Protein AF-A0A399YDM5-F1 (afdb_monomer_lite)

Structure (mmCIF, N/CA/C/O backbone):
data_AF-A0A399YDM5-F1
#
_entry.id   AF-A0A399YDM5-F1
#
loop_
_atom_site.group_PDB
_atom_site.id
_atom_site.type_symbol
_atom_site.label_atom_id
_atom_site.label_alt_id
_atom_site.label_comp_id
_atom_site.label_asym_id
_atom_site.label_entity_id
_atom_site.label_seq_id
_atom_site.pdbx_PDB_ins_code
_atom_site.Cartn_x
_atom_site.Cartn_y
_atom_site.Cartn_z
_atom_site.occupancy
_atom_site.B_iso_or_equiv
_atom_site.auth_seq_id
_atom_site.auth_comp_id
_atom_site.auth_asym_id
_atom_site.auth_atom_id
_atom_site.pdbx_PDB_model_num
ATOM 1 N N . TRP A 1 1 ? -7.842 2.340 10.147 1.00 81.19 1 TRP A N 1
ATOM 2 C CA . TRP A 1 1 ? -9.229 2.047 9.746 1.00 81.19 1 TRP A CA 1
ATOM 3 C C . TRP A 1 1 ? -9.241 1.061 8.598 1.00 81.19 1 TRP A C 1
ATOM 5 O O . TRP A 1 1 ? -8.467 1.223 7.662 1.00 81.19 1 TRP A O 1
ATOM 15 N N . LEU A 1 2 ? -10.085 0.036 8.687 1.00 82.62 2 LEU A N 1
ATOM 16 C CA . LEU A 1 2 ? -10.332 -0.941 7.631 1.00 82.62 2 LEU A CA 1
ATOM 17 C C . LEU A 1 2 ? -11.621 -0.583 6.884 1.00 82.62 2 LEU A C 1
ATOM 19 O O . LEU A 1 2 ? -12.588 -0.151 7.505 1.00 82.62 2 LEU A O 1
ATOM 23 N N . PHE A 1 3 ? -11.638 -0.848 5.579 1.00 80.50 3 PHE A N 1
ATOM 24 C CA . PHE A 1 3 ? -12.839 -0.892 4.751 1.00 80.50 3 PHE A CA 1
ATOM 25 C C . PHE A 1 3 ? -12.895 -2.245 4.037 1.00 80.50 3 PHE A C 1
ATOM 27 O O . PHE A 1 3 ? -12.136 -2.474 3.100 1.00 80.50 3 PHE A O 1
ATOM 34 N N . ALA A 1 4 ? -13.752 -3.154 4.497 1.00 74.44 4 ALA A N 1
ATOM 35 C CA . ALA A 1 4 ? -13.980 -4.449 3.860 1.00 74.44 4 ALA A CA 1
ATOM 36 C C . ALA A 1 4 ? -15.390 -4.499 3.267 1.00 74.44 4 ALA A C 1
ATOM 38 O O . ALA A 1 4 ? -16.364 -4.183 3.953 1.00 74.44 4 ALA A O 1
ATOM 39 N N . ASP A 1 5 ? -15.485 -4.898 1.999 1.00 65.50 5 ASP A N 1
ATOM 40 C CA . ASP A 1 5 ? -16.746 -5.020 1.269 1.00 65.50 5 ASP A CA 1
ATOM 41 C C . ASP A 1 5 ? -17.621 -6.149 1.848 1.00 65.50 5 ASP A C 1
ATOM 43 O O . ASP A 1 5 ? -17.125 -7.157 2.358 1.00 65.50 5 ASP A O 1
ATOM 47 N N . ALA A 1 6 ? -18.939 -5.999 1.746 1.00 52.81 6 ALA A N 1
ATOM 48 C CA . ALA A 1 6 ? -19.917 -7.004 2.146 1.00 52.81 6 ALA A CA 1
ATOM 49 C C . ALA A 1 6 ? -19.804 -8.311 1.336 1.00 52.81 6 ALA A C 1
ATOM 51 O O . ALA A 1 6 ? -20.201 -9.362 1.837 1.00 52.81 6 ALA A O 1
ATOM 52 N N . ALA A 1 7 ? -19.237 -8.269 0.123 1.00 53.69 7 ALA A N 1
ATOM 53 C CA . ALA A 1 7 ? -19.003 -9.453 -0.707 1.00 53.69 7 ALA A CA 1
ATOM 54 C C . ALA A 1 7 ? -17.683 -10.196 -0.400 1.00 53.69 7 ALA A C 1
ATOM 56 O O . ALA A 1 7 ? -17.496 -11.327 -0.853 1.00 53.69 7 ALA A O 1
ATOM 57 N N . SER A 1 8 ? -16.769 -9.612 0.386 1.00 54.00 8 SER A N 1
ATOM 58 C CA . SER A 1 8 ? -15.547 -10.297 0.837 1.00 54.00 8 SER A CA 1
ATOM 59 C C . SER A 1 8 ? -15.895 -11.327 1.916 1.00 54.00 8 SER A C 1
ATOM 61 O O . SER A 1 8 ? -16.150 -10.945 3.051 1.00 54.00 8 SER A O 1
ATOM 63 N N . VAL A 1 9 ? -15.935 -12.614 1.537 1.00 51.31 9 VAL A N 1
ATOM 64 C CA . VAL A 1 9 ? -16.120 -13.832 2.365 1.00 51.31 9 VAL A CA 1
ATOM 65 C C . VAL A 1 9 ? -16.910 -13.598 3.664 1.00 51.31 9 VAL A C 1
ATOM 67 O O . VAL A 1 9 ? -16.379 -13.126 4.673 1.00 51.31 9 VAL A O 1
ATOM 70 N N . GLY A 1 10 ? -18.192 -13.973 3.656 1.00 40.53 10 GLY A N 1
ATOM 71 C CA . GLY A 1 10 ? -19.064 -13.856 4.826 1.00 40.53 10 GLY A CA 1
ATOM 72 C C . GLY A 1 10 ? -18.411 -14.434 6.094 1.00 40.53 10 GLY A C 1
ATOM 73 O O . GLY A 1 10 ? -17.807 -15.508 6.026 1.00 40.53 10 GLY A O 1
ATOM 74 N N . PRO A 1 11 ? -18.485 -13.738 7.246 1.00 49.09 11 PRO A N 1
ATOM 75 C CA . PRO A 1 11 ? -19.390 -12.624 7.577 1.00 49.09 11 PRO A CA 1
ATOM 76 C C . PRO A 1 11 ? -18.768 -11.199 7.503 1.00 49.09 11 PRO A C 1
ATOM 78 O O . PRO A 1 11 ? -19.150 -10.334 8.283 1.00 49.09 11 PRO A O 1
ATOM 81 N N . ARG A 1 12 ? -17.766 -10.924 6.650 1.00 56.34 12 ARG A N 1
ATOM 82 C CA . ARG A 1 12 ? -16.718 -9.920 6.969 1.00 56.34 12 ARG A CA 1
ATOM 83 C C . ARG A 1 12 ? -16.762 -8.542 6.289 1.00 56.34 12 ARG A C 1
ATOM 85 O O . ARG A 1 12 ? -15.743 -7.845 6.339 1.00 56.34 12 ARG A O 1
ATOM 92 N N . GLY A 1 13 ? -17.896 -8.089 5.754 1.00 69.75 13 GLY A N 1
ATOM 93 C CA . GLY A 1 13 ? -18.048 -6.666 5.429 1.00 69.75 13 GLY A CA 1
ATOM 94 C C . GLY A 1 13 ? -17.962 -5.839 6.707 1.00 69.75 13 GLY A C 1
ATOM 95 O O . GLY A 1 13 ? -18.852 -5.946 7.550 1.00 69.75 13 GLY A O 1
ATOM 96 N N . ARG A 1 14 ? -16.895 -5.049 6.889 1.00 83.31 14 ARG A N 1
ATOM 97 C CA . ARG A 1 14 ? -16.717 -4.230 8.097 1.00 83.31 14 ARG A CA 1
ATOM 98 C C . ARG A 1 14 ? -15.970 -2.931 7.847 1.00 83.31 14 ARG A C 1
ATOM 100 O O . ARG A 1 14 ? -15.044 -2.886 7.037 1.00 83.31 14 ARG A O 1
ATOM 107 N N . ILE A 1 15 ? -16.331 -1.912 8.612 1.00 88.94 15 ILE A N 1
ATOM 108 C CA . ILE A 1 15 ? -15.563 -0.680 8.773 1.00 88.94 15 ILE A CA 1
ATOM 109 C C . ILE A 1 15 ? -15.191 -0.489 10.235 1.00 88.94 15 ILE A C 1
ATOM 111 O O . ILE A 1 15 ? -15.942 -0.917 11.109 1.00 88.94 15 ILE A O 1
ATOM 115 N N . GLY A 1 16 ? -14.047 0.133 10.503 1.00 90.81 16 GLY A N 1
ATOM 116 C CA . GLY A 1 16 ? -13.630 0.440 11.870 1.00 90.81 16 GLY A CA 1
ATOM 117 C C . GLY A 1 16 ? -12.143 0.267 12.124 1.00 90.81 16 GLY A C 1
ATOM 118 O O . GLY A 1 16 ? -11.339 0.116 11.196 1.00 90.81 16 GLY A O 1
ATOM 119 N N . ASP A 1 17 ? -11.783 0.288 13.397 1.00 89.25 17 ASP A N 1
ATOM 120 C CA . ASP A 1 17 ? -10.452 -0.029 13.895 1.00 89.25 17 ASP A CA 1
ATOM 121 C C . ASP A 1 17 ? -10.538 -0.778 15.231 1.00 89.25 17 ASP A C 1
ATOM 123 O O . ASP A 1 17 ? -11.613 -0.977 15.795 1.00 89.25 17 ASP A O 1
ATOM 127 N N . ASP A 1 18 ? -9.394 -1.229 15.736 1.00 88.19 18 ASP A N 1
ATOM 128 C CA . ASP A 1 18 ? -9.351 -2.013 16.970 1.00 88.19 18 ASP A CA 1
ATOM 129 C C . ASP A 1 18 ? -9.608 -1.152 18.226 1.00 88.19 18 ASP A C 1
ATOM 131 O O . ASP A 1 18 ? -9.911 -1.702 19.282 1.00 88.19 18 ASP A O 1
ATOM 135 N N . ARG A 1 19 ? -9.559 0.188 18.116 1.00 90.12 19 ARG A N 1
ATOM 136 C CA . ARG A 1 19 ? -9.773 1.131 19.229 1.00 90.12 19 ARG A CA 1
ATOM 137 C C . ARG A 1 19 ? -11.254 1.419 19.464 1.00 90.12 19 ARG A C 1
ATOM 139 O O . ARG A 1 19 ? -11.761 1.278 20.574 1.00 90.12 19 ARG A O 1
ATOM 146 N N . LEU A 1 20 ? -11.961 1.841 18.420 1.00 91.25 20 LEU A N 1
ATOM 147 C CA . LEU A 1 20 ? -13.381 2.200 18.464 1.00 91.25 20 LEU A CA 1
ATOM 148 C C . LEU A 1 20 ? -14.287 1.005 18.167 1.00 91.25 20 LEU A C 1
ATOM 150 O O . LEU A 1 20 ? -15.465 1.022 18.521 1.00 91.25 20 LEU A O 1
ATOM 154 N N . GLY A 1 21 ? -13.734 -0.045 17.564 1.00 91.50 21 GLY A N 1
ATOM 155 C CA . GLY A 1 21 ? -14.456 -1.240 17.173 1.00 91.50 21 GLY A CA 1
ATOM 156 C C . GLY A 1 21 ? -14.858 -1.213 15.708 1.00 91.50 21 GLY A C 1
ATOM 157 O O . GLY A 1 21 ? -14.429 -0.368 14.921 1.00 91.50 21 GLY A O 1
ATOM 158 N N . HIS A 1 22 ? -15.697 -2.173 15.344 1.00 91.06 22 HIS A N 1
ATOM 159 C CA . HIS A 1 22 ? -16.095 -2.416 13.967 1.00 91.06 22 HIS A CA 1
ATOM 160 C C . HIS A 1 22 ? -17.616 -2.444 13.826 1.00 91.06 22 HIS A C 1
ATOM 162 O O . HIS A 1 22 ? -18.333 -2.794 14.761 1.00 91.06 22 HIS A O 1
ATOM 168 N N . ALA A 1 23 ? -18.101 -2.112 12.635 1.00 90.06 23 ALA A N 1
ATOM 169 C CA . ALA A 1 23 ? -19.503 -2.216 12.249 1.00 90.06 23 ALA A CA 1
ATOM 170 C C . ALA A 1 23 ? -19.633 -2.677 10.798 1.00 90.06 23 ALA A C 1
ATOM 172 O O . ALA A 1 23 ? -18.657 -2.653 10.046 1.00 90.06 23 ALA A O 1
ATOM 173 N N . ALA A 1 24 ? -20.841 -3.060 10.385 1.00 86.88 24 ALA A N 1
ATOM 174 C CA . ALA A 1 24 ? -21.132 -3.281 8.974 1.00 86.88 24 ALA A CA 1
ATOM 175 C C . ALA A 1 24 ? -20.970 -1.963 8.181 1.00 86.88 24 ALA A C 1
ATOM 177 O O . ALA A 1 24 ? -21.354 -0.903 8.684 1.00 86.88 24 ALA A O 1
ATOM 178 N N . PRO A 1 25 ? -20.426 -1.991 6.950 1.00 84.00 25 PRO A N 1
ATOM 179 C CA . PRO A 1 25 ? -20.340 -0.810 6.108 1.00 84.00 25 PRO A CA 1
ATOM 180 C C . PRO A 1 25 ? -21.745 -0.245 5.848 1.00 84.00 25 PRO A C 1
ATOM 182 O O . PRO A 1 25 ? -22.645 -1.010 5.488 1.00 84.00 25 PRO A O 1
ATOM 185 N N . PRO A 1 26 ? -21.959 1.075 5.993 1.00 82.06 26 PRO A N 1
ATOM 186 C CA . PRO A 1 26 ? -23.212 1.703 5.607 1.00 82.06 26 PRO A CA 1
ATOM 187 C C . PRO A 1 26 ? -23.527 1.426 4.130 1.00 82.06 26 PRO A C 1
ATOM 189 O O . PRO A 1 26 ? -22.613 1.493 3.307 1.00 82.06 26 PRO A O 1
ATOM 192 N N . PRO A 1 27 ? -24.799 1.216 3.743 1.00 81.25 27 PRO A N 1
ATOM 193 C CA . PRO A 1 27 ? -25.167 1.001 2.339 1.00 81.25 27 PRO A CA 1
ATOM 194 C C . PRO A 1 27 ? -24.765 2.149 1.400 1.00 81.25 27 PRO A C 1
ATOM 196 O O . PRO A 1 27 ? -24.623 1.954 0.198 1.00 81.25 27 PRO A O 1
ATOM 199 N N . SER A 1 28 ? -24.606 3.359 1.942 1.00 82.81 28 SER A N 1
ATOM 200 C CA . SER A 1 28 ? -24.173 4.550 1.209 1.00 82.81 28 SER A CA 1
ATOM 201 C C . SER A 1 28 ? -22.660 4.639 1.007 1.00 82.81 28 SER A C 1
ATOM 203 O O . SER A 1 28 ? -22.212 5.495 0.244 1.00 82.81 28 SER A O 1
ATOM 205 N N . LEU A 1 29 ? -21.871 3.799 1.682 1.00 82.19 29 LEU A N 1
ATOM 206 C CA . LEU A 1 29 ? -20.420 3.833 1.592 1.00 82.19 29 LEU A CA 1
ATOM 207 C C . LEU A 1 29 ? -19.956 3.184 0.290 1.00 82.19 29 LEU A C 1
ATOM 209 O O . LEU A 1 29 ? -20.199 2.004 0.042 1.00 82.19 29 LEU A O 1
ATOM 213 N N . ARG A 1 30 ? -19.246 3.947 -0.537 1.00 85.88 30 ARG A N 1
ATOM 214 C CA . ARG A 1 30 ? -18.735 3.473 -1.825 1.00 85.88 30 ARG A CA 1
ATOM 215 C C . ARG A 1 30 ? -17.245 3.183 -1.720 1.00 85.88 30 ARG A C 1
ATOM 217 O O . ARG A 1 30 ? -16.526 3.811 -0.947 1.00 85.88 30 ARG A O 1
ATOM 224 N N . ILE A 1 31 ? -16.741 2.329 -2.610 1.00 85.94 31 ILE A N 1
ATOM 225 C CA . ILE A 1 31 ? -15.294 2.091 -2.755 1.00 85.94 31 ILE A CA 1
ATOM 226 C C . ILE A 1 31 ? -14.541 3.411 -2.990 1.00 85.94 31 ILE A C 1
ATOM 228 O O . ILE A 1 31 ? -13.466 3.612 -2.435 1.00 85.94 31 ILE A O 1
ATOM 232 N N . VAL A 1 32 ? -15.121 4.349 -3.751 1.00 90.44 32 VAL A N 1
ATOM 233 C CA . VAL A 1 32 ? -14.507 5.668 -3.983 1.00 90.44 32 VAL A CA 1
ATOM 234 C C . VAL A 1 32 ? -14.349 6.490 -2.700 1.00 90.44 32 VAL A C 1
ATOM 236 O O . VAL A 1 32 ? -13.402 7.261 -2.603 1.00 90.44 32 VAL A O 1
ATOM 239 N N . ASP A 1 33 ? -15.217 6.303 -1.703 1.00 89.62 33 ASP A N 1
ATOM 240 C CA . ASP A 1 33 ? -15.104 6.995 -0.417 1.00 89.62 33 ASP A CA 1
ATOM 241 C C . ASP A 1 33 ? -13.940 6.409 0.400 1.00 89.62 33 ASP A C 1
ATOM 243 O O . ASP A 1 33 ? -13.137 7.155 0.955 1.00 89.62 33 ASP A O 1
ATOM 247 N N . ALA A 1 34 ? -13.766 5.082 0.379 1.00 89.12 34 ALA A N 1
ATOM 248 C CA . ALA A 1 34 ? -12.600 4.426 0.978 1.00 89.12 34 ALA A CA 1
ATOM 249 C C . ALA A 1 34 ? -11.284 4.840 0.290 1.00 89.12 34 ALA A C 1
ATOM 251 O O . ALA A 1 34 ? -10.288 5.102 0.964 1.00 89.12 34 ALA A O 1
ATOM 252 N N . VAL A 1 35 ? -11.281 4.962 -1.043 1.00 90.50 35 VAL A N 1
ATOM 253 C CA . VAL A 1 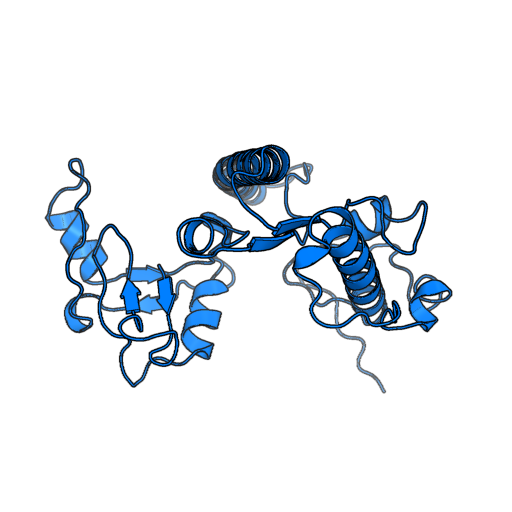35 ? -10.129 5.485 -1.800 1.00 90.50 35 VAL A CA 1
ATOM 254 C C . VAL A 1 35 ? -9.854 6.944 -1.428 1.00 90.50 35 VAL A C 1
ATOM 256 O O . VAL A 1 35 ? -8.706 7.298 -1.180 1.00 90.50 35 VAL A O 1
ATOM 259 N N . ALA A 1 36 ? -10.887 7.786 -1.326 1.00 90.88 36 ALA A N 1
ATOM 260 C CA . ALA A 1 36 ? -10.735 9.183 -0.924 1.00 90.88 36 ALA A CA 1
ATOM 261 C C . ALA A 1 36 ? -10.153 9.316 0.493 1.00 90.88 36 ALA A C 1
ATOM 263 O O . ALA A 1 36 ? -9.229 10.104 0.687 1.00 90.88 36 ALA A O 1
ATOM 264 N N . ALA A 1 37 ? -10.625 8.508 1.451 1.00 91.00 37 ALA A N 1
ATOM 265 C CA . ALA A 1 37 ? -10.038 8.421 2.788 1.00 91.00 37 ALA A CA 1
ATOM 266 C C . ALA A 1 37 ? -8.565 7.991 2.734 1.00 91.00 37 ALA A C 1
ATOM 268 O O . ALA A 1 37 ? -7.714 8.618 3.360 1.00 91.00 37 ALA A O 1
ATOM 269 N N . SER A 1 38 ? -8.250 6.958 1.946 1.00 88.88 38 SER A N 1
ATOM 270 C CA . SER A 1 38 ? -6.887 6.437 1.811 1.00 88.88 38 SER A CA 1
ATOM 271 C C . SER A 1 38 ? -5.919 7.413 1.141 1.00 88.88 38 SER A C 1
ATOM 273 O O . SER A 1 38 ? -4.720 7.233 1.308 1.00 88.88 38 SER A O 1
ATOM 275 N N . CYS A 1 39 ? -6.414 8.408 0.398 1.00 86.44 39 CYS A N 1
ATOM 276 C CA . CYS A 1 39 ? -5.614 9.449 -0.254 1.00 86.44 39 CYS A CA 1
ATOM 277 C C . CYS A 1 39 ? -5.641 10.796 0.493 1.00 86.44 39 CYS A C 1
ATOM 279 O O . CYS A 1 39 ? -5.091 11.783 -0.001 1.00 86.44 39 CYS A O 1
ATOM 281 N N . ALA A 1 40 ? -6.313 10.889 1.645 1.00 88.94 40 ALA A N 1
ATOM 282 C CA . ALA A 1 40 ? -6.465 12.138 2.384 1.00 88.94 40 ALA A CA 1
ATOM 283 C C . ALA A 1 40 ? -5.139 12.550 3.047 1.00 88.94 40 ALA A C 1
ATOM 285 O O . ALA A 1 40 ? -4.848 12.176 4.179 1.00 88.94 40 ALA A O 1
ATOM 286 N N . TYR A 1 41 ? -4.321 13.327 2.338 1.00 81.88 41 TYR A N 1
ATOM 287 C CA . TYR A 1 41 ? -2.979 13.738 2.756 1.00 81.88 41 TYR A CA 1
ATOM 288 C C . TYR A 1 41 ? -2.902 15.250 3.086 1.00 81.88 41 TYR A C 1
ATOM 290 O O . TYR A 1 41 ? -2.617 16.074 2.199 1.00 81.88 41 TYR A O 1
ATOM 298 N N . PRO A 1 42 ? -3.155 15.664 4.348 1.00 74.94 42 PRO A N 1
ATOM 299 C CA . PRO A 1 42 ? -3.048 17.058 4.765 1.00 74.94 42 PRO A CA 1
ATOM 300 C C . PRO A 1 42 ? -1.638 17.624 4.550 1.00 74.94 42 PRO A C 1
ATOM 302 O O . PRO A 1 42 ? -0.653 16.916 4.750 1.00 74.94 42 PRO A O 1
ATOM 305 N N . PRO A 1 43 ? -1.505 18.908 4.165 1.00 71.62 43 PRO A N 1
ATOM 306 C CA . PRO A 1 43 ? -2.545 19.928 4.039 1.00 71.62 43 PRO A CA 1
ATOM 307 C C . PRO A 1 43 ? -3.164 19.986 2.632 1.00 71.62 43 PRO A C 1
ATOM 309 O O . PRO A 1 43 ? -3.937 20.896 2.350 1.00 71.62 43 PRO A O 1
ATOM 312 N N . PHE A 1 44 ? -2.786 19.080 1.727 1.00 78.25 44 PHE A N 1
ATOM 313 C CA . PHE A 1 44 ? -3.190 19.139 0.319 1.00 78.25 44 PHE A CA 1
ATOM 314 C C . PHE A 1 44 ? -4.592 18.579 0.105 1.00 78.25 44 PHE A C 1
ATOM 316 O O . PHE A 1 44 ? -5.370 19.142 -0.662 1.00 78.25 44 PHE A O 1
ATOM 323 N N . LEU A 1 45 ? -4.909 17.490 0.804 1.00 82.25 45 LEU A N 1
ATOM 324 C CA . LEU A 1 45 ? -6.228 16.876 0.825 1.00 82.25 45 LEU A CA 1
ATOM 325 C C . LEU A 1 45 ? -6.688 16.797 2.279 1.00 82.25 45 LEU A C 1
ATOM 327 O O . LEU A 1 45 ? -5.969 16.290 3.140 1.00 82.25 45 LEU A O 1
ATOM 331 N N . ALA A 1 46 ? -7.853 17.381 2.558 1.00 87.31 46 ALA A N 1
ATOM 332 C CA . ALA A 1 46 ? -8.412 17.410 3.903 1.00 87.31 46 ALA A CA 1
ATOM 333 C C . ALA A 1 46 ? -8.734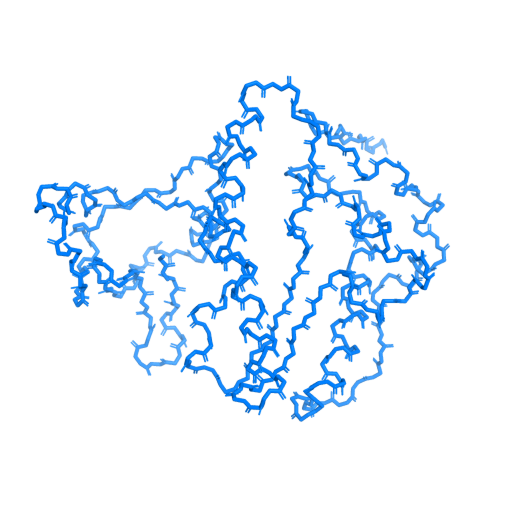 15.984 4.388 1.00 87.31 46 ALA A C 1
ATOM 335 O O . ALA A 1 46 ? -9.067 15.136 3.555 1.00 87.31 46 ALA A O 1
ATOM 336 N N . PRO A 1 47 ? -8.671 15.723 5.708 1.00 91.69 47 PRO A N 1
ATOM 337 C CA . PRO A 1 47 ? -9.133 14.458 6.262 1.00 91.69 47 PRO A CA 1
ATOM 338 C C . PRO A 1 47 ? -10.580 14.172 5.853 1.00 91.69 47 PRO A C 1
ATOM 340 O O . PRO A 1 47 ? -11.408 15.087 5.811 1.00 91.69 47 PRO A O 1
ATOM 343 N N . MET A 1 48 ? -10.894 12.906 5.586 1.00 91.56 48 MET A N 1
ATOM 344 C CA . MET A 1 48 ? -12.284 12.482 5.442 1.00 91.56 48 MET A CA 1
ATOM 345 C C . MET A 1 48 ? -12.889 12.309 6.832 1.00 91.56 48 MET A C 1
ATOM 347 O O . MET A 1 48 ? -12.303 11.650 7.688 1.00 91.56 48 MET A O 1
ATOM 351 N N . GLU A 1 49 ? -14.062 12.892 7.056 1.00 92.50 49 GLU A N 1
ATOM 352 C CA . GLU A 1 49 ? -14.706 12.871 8.367 1.00 92.50 49 GLU A CA 1
ATOM 353 C C . GLU A 1 49 ? -15.917 11.949 8.381 1.00 92.50 49 GLU A C 1
ATOM 355 O O . GLU A 1 49 ? -16.763 12.003 7.487 1.00 92.50 49 GLU A O 1
ATOM 360 N N . LEU A 1 50 ? -15.999 11.122 9.420 1.00 90.00 50 LEU A N 1
ATOM 361 C CA . LEU A 1 50 ? -17.133 10.250 9.704 1.00 90.00 50 LEU A CA 1
ATOM 362 C C . LEU A 1 50 ? -17.661 10.544 11.115 1.00 90.00 50 LEU A C 1
ATOM 364 O O . LEU A 1 50 ? -16.878 10.747 12.045 1.00 90.00 50 LEU A O 1
ATOM 368 N N . ASP A 1 51 ? -18.983 10.536 11.292 1.00 91.56 51 ASP A N 1
ATOM 369 C CA . ASP A 1 51 ? -19.596 10.542 12.628 1.00 91.56 51 ASP A CA 1
ATOM 370 C C . ASP A 1 51 ? -19.733 9.092 13.109 1.00 91.56 51 ASP A C 1
ATOM 372 O O . ASP A 1 51 ? -20.599 8.349 12.651 1.00 91.56 51 ASP A O 1
ATOM 376 N N . GLY A 1 52 ? -18.856 8.664 14.017 1.00 90.00 52 GLY A N 1
ATOM 377 C CA . GLY A 1 52 ? -18.817 7.287 14.513 1.00 90.00 52 GLY A CA 1
ATOM 378 C C . GLY A 1 52 ? -20.045 6.882 15.320 1.00 90.00 52 GLY A C 1
ATOM 379 O O . GLY A 1 52 ? -20.370 5.696 15.385 1.00 90.00 52 GLY A O 1
ATOM 380 N N . ARG A 1 53 ? -20.789 7.852 15.864 1.00 90.44 53 ARG A N 1
ATOM 381 C CA . ARG A 1 53 ? -22.003 7.598 16.656 1.00 90.44 53 ARG A CA 1
ATOM 382 C C . ARG A 1 53 ? -23.129 7.010 15.812 1.00 90.44 53 ARG A C 1
ATOM 384 O O . ARG A 1 53 ? -23.981 6.307 16.344 1.00 90.44 53 ARG A O 1
ATOM 391 N N . VAL A 1 54 ? -23.124 7.274 14.504 1.00 90.12 54 VAL A N 1
ATOM 392 C CA . VAL A 1 54 ? -24.120 6.722 13.573 1.00 90.12 54 VAL A CA 1
ATOM 393 C C . VAL A 1 54 ? -23.689 5.393 12.949 1.00 90.12 54 VAL A C 1
ATOM 395 O O . VAL A 1 54 ? -24.485 4.766 12.258 1.00 90.12 54 VAL A O 1
ATOM 398 N N . LEU A 1 55 ? -22.440 4.962 13.168 1.00 88.56 55 LEU A N 1
ATOM 399 C CA . LEU A 1 55 ? -21.893 3.745 12.561 1.00 88.56 55 LEU A CA 1
ATOM 400 C C . LEU A 1 55 ? -22.192 2.484 13.378 1.00 88.56 55 LEU A C 1
ATOM 402 O O . LEU A 1 55 ? -22.162 1.395 12.820 1.00 88.56 55 LEU A O 1
ATOM 406 N N . GLY A 1 56 ? -22.481 2.612 14.678 1.00 89.50 56 GLY A N 1
ATOM 407 C CA . GLY A 1 56 ? -22.754 1.460 15.544 1.00 89.50 56 GLY A CA 1
ATOM 408 C C . GLY A 1 56 ? -21.529 0.563 15.765 1.00 89.50 56 GLY A C 1
ATOM 409 O O . GLY A 1 56 ? -21.647 -0.658 15.709 1.00 89.50 56 GLY A O 1
ATOM 410 N N . LEU A 1 57 ? -20.352 1.165 15.969 1.00 91.88 57 LEU A N 1
ATOM 411 C CA . LEU A 1 57 ? -19.090 0.449 16.193 1.00 91.88 57 LEU A CA 1
ATOM 412 C C . LEU A 1 57 ? -19.131 -0.350 17.504 1.00 91.88 57 LEU A C 1
ATOM 414 O O . LEU A 1 57 ? -19.517 0.176 18.548 1.00 91.88 57 LEU A O 1
ATOM 418 N N . VAL A 1 58 ? -18.707 -1.614 17.451 1.00 91.12 58 VAL A N 1
ATOM 419 C CA . VAL A 1 58 ? -18.678 -2.523 18.607 1.00 91.12 58 VAL A CA 1
ATOM 420 C C . VAL A 1 58 ? -17.377 -3.323 18.673 1.00 91.12 58 VAL A C 1
ATOM 422 O O . VAL A 1 58 ? -16.701 -3.531 17.665 1.00 91.12 58 VAL A O 1
ATOM 425 N N . GLY A 1 59 ? -17.023 -3.795 19.872 1.00 88.94 59 GLY A N 1
ATOM 426 C CA . GLY A 1 59 ? -15.855 -4.662 20.083 1.00 88.94 59 GLY A CA 1
ATOM 427 C C . GLY A 1 59 ? -14.499 -3.951 20.023 1.00 88.94 59 GLY A C 1
ATOM 428 O O . GLY A 1 59 ? -13.487 -4.612 19.817 1.00 88.94 59 GLY A O 1
ATOM 429 N N . GLY A 1 60 ? -14.475 -2.623 20.169 1.00 88.75 60 GLY A N 1
ATOM 430 C CA . GLY A 1 60 ? -13.237 -1.853 20.300 1.00 88.75 60 GLY A CA 1
ATOM 431 C C . GLY A 1 60 ? -12.603 -2.006 21.681 1.00 88.75 60 GLY A C 1
ATOM 432 O O . GLY A 1 60 ? -13.307 -2.172 22.678 1.00 88.75 60 GLY A O 1
ATOM 433 N N . THR A 1 61 ? -11.277 -1.920 21.732 1.00 89.94 61 THR A N 1
ATOM 434 C CA . THR A 1 61 ? -10.491 -1.883 22.969 1.00 89.94 61 THR A CA 1
ATOM 435 C C . THR A 1 61 ? -10.039 -0.450 23.208 1.00 89.94 61 THR A C 1
ATOM 437 O O . THR A 1 61 ? -9.229 0.080 22.448 1.00 89.94 61 THR A O 1
ATOM 440 N N . ALA A 1 62 ? -10.584 0.191 24.243 1.00 84.69 62 ALA A N 1
ATOM 441 C CA . ALA A 1 62 ? -10.159 1.534 24.619 1.00 84.69 62 ALA A CA 1
ATOM 442 C C . ALA A 1 62 ? -8.686 1.528 25.049 1.00 84.69 62 ALA A C 1
ATOM 444 O O . ALA A 1 62 ? -8.207 0.558 25.642 1.00 84.69 62 ALA A O 1
ATOM 445 N N . ASP A 1 63 ? -7.985 2.617 24.748 1.00 85.81 63 ASP A N 1
ATOM 446 C CA . ASP A 1 63 ? -6.647 2.834 25.280 1.00 85.81 63 ASP A CA 1
ATOM 447 C C . ASP A 1 63 ? -6.773 3.075 26.798 1.00 85.81 63 ASP A C 1
ATOM 449 O O . ASP A 1 63 ? -7.567 3.926 27.202 1.00 85.81 63 ASP A O 1
ATOM 453 N N . PRO A 1 64 ? -6.070 2.310 27.653 1.00 85.50 64 PRO A N 1
ATOM 454 C CA . PRO A 1 64 ? -6.198 2.439 29.103 1.00 85.50 64 PRO A CA 1
ATOM 455 C C . PRO A 1 64 ? -5.784 3.819 29.630 1.00 85.50 64 PRO A C 1
ATOM 457 O O . PRO A 1 64 ? -6.254 4.212 30.697 1.00 85.50 64 PRO A O 1
ATOM 460 N N . ASP A 1 65 ? -4.940 4.549 28.895 1.00 90.69 65 ASP A N 1
ATOM 461 C CA . ASP A 1 65 ? -4.488 5.893 29.259 1.00 90.69 65 ASP A CA 1
ATOM 462 C C . ASP A 1 65 ? -5.346 7.001 28.608 1.00 90.69 65 ASP A C 1
ATOM 464 O O . ASP A 1 65 ? -5.094 8.192 28.812 1.00 90.69 65 ASP A O 1
ATOM 468 N N . GLU A 1 66 ? -6.366 6.639 27.820 1.00 87.25 66 GLU A N 1
ATOM 469 C CA . GLU A 1 66 ? -7.285 7.578 27.177 1.00 87.25 66 GLU A CA 1
ATOM 470 C C . GLU A 1 66 ? -8.464 7.938 28.100 1.00 87.25 66 GLU A C 1
ATOM 472 O O . GLU A 1 66 ? -9.260 7.065 28.446 1.00 87.25 66 GLU A O 1
ATOM 477 N N . PRO A 1 67 ? -8.658 9.228 28.436 1.00 92.75 67 PRO A N 1
ATOM 478 C CA . PRO A 1 67 ? -9.864 9.676 29.125 1.00 92.75 67 PRO A CA 1
ATOM 479 C C . PRO A 1 67 ? -11.125 9.460 28.279 1.00 92.75 67 PRO A C 1
ATOM 481 O O . PRO A 1 67 ? -11.112 9.675 27.061 1.00 92.75 67 PRO A O 1
ATOM 484 N N . ASP A 1 68 ? -12.242 9.136 28.931 1.00 89.88 68 ASP A N 1
ATOM 485 C CA . ASP A 1 68 ? -13.530 8.897 28.267 1.00 89.88 68 ASP A CA 1
ATOM 486 C C . ASP A 1 68 ? -13.971 10.085 27.395 1.00 89.88 68 ASP A C 1
ATOM 488 O O . ASP A 1 68 ? -14.512 9.894 26.305 1.00 89.88 68 ASP A O 1
ATOM 492 N N . GLU A 1 69 ? -13.687 11.324 27.810 1.00 92.19 69 GLU A N 1
ATOM 493 C CA . GLU A 1 69 ? -14.037 12.519 27.036 1.00 92.19 69 GLU A CA 1
ATOM 494 C C . GLU A 1 69 ? -13.270 12.601 25.712 1.00 92.19 69 GLU A C 1
ATOM 496 O O . GLU A 1 69 ? -13.807 13.071 24.705 1.00 92.19 69 GLU A O 1
ATOM 501 N N . VAL A 1 70 ? -12.014 12.144 25.702 1.00 90.75 70 VAL A N 1
ATOM 502 C CA . VAL A 1 70 ? -11.191 12.087 24.488 1.00 90.75 70 VAL A CA 1
ATOM 503 C C . VAL A 1 70 ? -11.745 11.016 23.559 1.00 90.75 70 VAL A C 1
ATOM 505 O O . VAL A 1 70 ? -11.957 11.289 22.375 1.00 90.75 70 VAL A O 1
ATOM 508 N N . ARG A 1 71 ? -12.081 9.844 24.101 1.00 89.56 71 ARG A N 1
ATOM 509 C CA . ARG A 1 71 ? -12.683 8.752 23.335 1.00 89.56 71 ARG A CA 1
ATOM 510 C C . ARG A 1 71 ? -14.003 9.170 22.687 1.00 89.56 71 ARG A C 1
ATOM 512 O O . ARG A 1 71 ? -14.199 8.944 21.493 1.00 89.56 71 ARG A O 1
ATOM 519 N N . GLU A 1 72 ? -14.880 9.835 23.435 1.00 91.25 72 GLU A N 1
ATOM 520 C CA . GLU A 1 72 ? -16.145 10.370 22.917 1.00 91.25 72 GLU A CA 1
ATOM 521 C C . GLU A 1 72 ? -15.932 11.466 21.865 1.00 91.25 72 GLU A C 1
ATOM 523 O O . GLU A 1 72 ? -16.650 11.525 20.861 1.00 91.25 72 GLU A O 1
ATOM 528 N N . ALA A 1 73 ? -14.916 12.318 22.035 1.00 92.50 73 ALA A N 1
ATOM 529 C CA . ALA A 1 73 ? -14.562 13.319 21.032 1.00 92.50 73 ALA A CA 1
ATOM 530 C C . ALA A 1 73 ? -14.108 12.676 19.710 1.00 92.50 73 ALA A C 1
ATOM 532 O O . ALA A 1 73 ? -14.531 13.127 18.641 1.00 92.50 73 ALA A O 1
ATOM 533 N N . ILE A 1 74 ? -13.304 11.609 19.776 1.00 91.75 74 ILE A N 1
ATOM 534 C CA . ILE A 1 74 ? -12.884 10.835 18.600 1.00 91.75 74 ILE A CA 1
ATOM 535 C C . ILE A 1 74 ? -14.091 10.137 17.967 1.00 91.75 74 ILE A C 1
ATOM 537 O O . ILE A 1 74 ? -14.283 10.241 16.756 1.00 91.75 74 ILE A O 1
ATOM 541 N N . LEU A 1 75 ? -14.935 9.472 18.763 1.00 92.31 75 LEU A N 1
ATOM 542 C CA . LEU A 1 75 ? -16.125 8.775 18.270 1.00 92.31 75 LEU A CA 1
ATOM 543 C C . LEU A 1 75 ? -17.089 9.731 17.554 1.00 92.31 75 LEU A C 1
ATOM 545 O O . LEU A 1 75 ? -17.657 9.385 16.520 1.00 92.31 75 LEU A O 1
ATOM 549 N N . ARG A 1 76 ? -17.252 10.955 18.067 1.00 94.38 76 ARG A N 1
ATOM 550 C CA . ARG A 1 76 ? -18.093 11.991 17.454 1.00 94.38 76 ARG A CA 1
ATOM 551 C C . ARG A 1 76 ? -17.557 12.484 16.107 1.00 94.38 76 ARG A C 1
ATOM 553 O O . ARG A 1 76 ? -18.353 12.906 15.268 1.00 94.38 76 ARG A O 1
ATOM 560 N N . ARG A 1 77 ? -16.236 12.498 15.908 1.00 94.06 77 ARG A N 1
ATOM 561 C CA . ARG A 1 77 ? -15.599 13.015 14.690 1.00 94.06 77 ARG A CA 1
ATOM 562 C C . ARG A 1 77 ? -14.336 12.225 14.373 1.00 94.06 77 ARG A C 1
ATOM 564 O O . ARG A 1 77 ? -13.222 12.632 14.702 1.00 94.06 77 ARG A O 1
ATOM 571 N N . ILE A 1 78 ? -14.523 11.120 13.667 1.00 93.19 78 ILE A N 1
ATOM 572 C CA . ILE A 1 78 ? -13.427 10.291 13.182 1.00 93.19 78 ILE A CA 1
ATOM 573 C C . ILE A 1 78 ? -12.804 11.001 11.986 1.00 93.19 78 ILE A C 1
ATOM 575 O O . ILE A 1 78 ? -13.473 11.221 10.977 1.00 93.19 78 ILE A O 1
ATOM 579 N N . GLN A 1 79 ? -11.524 11.350 12.095 1.00 92.62 79 GLN A N 1
ATOM 580 C CA . GLN A 1 79 ? -10.756 11.946 11.006 1.00 92.62 79 GLN A CA 1
ATOM 581 C C . GLN A 1 79 ? -9.855 10.892 10.370 1.00 92.62 79 GLN A C 1
ATOM 583 O O . GLN A 1 79 ? -8.927 10.383 10.998 1.00 92.62 79 GLN A O 1
ATOM 588 N N . LEU A 1 80 ? -10.133 10.573 9.111 1.00 91.81 80 LEU A N 1
ATOM 589 C CA . LEU A 1 80 ? -9.359 9.631 8.320 1.00 91.81 80 LEU A CA 1
ATOM 590 C C . LEU A 1 80 ? -8.348 10.381 7.461 1.00 91.81 80 LEU A C 1
ATOM 592 O O . LEU A 1 80 ? -8.698 11.309 6.728 1.00 91.81 80 LEU A O 1
ATOM 596 N N . VAL A 1 81 ? -7.097 9.948 7.558 1.00 90.00 81 VAL A N 1
ATOM 597 C CA . VAL A 1 81 ? -5.973 10.429 6.755 1.00 90.00 81 VAL A CA 1
ATOM 598 C C . VAL A 1 81 ? -5.351 9.268 5.987 1.00 90.00 81 VAL A C 1
ATOM 600 O O . VAL A 1 81 ? -5.643 8.101 6.254 1.00 90.00 81 VAL A O 1
ATOM 603 N N . ASP A 1 82 ? -4.479 9.613 5.049 1.00 87.62 82 ASP A N 1
ATOM 604 C CA . ASP A 1 82 ? -3.758 8.703 4.175 1.00 87.62 82 ASP A CA 1
ATOM 605 C C . ASP A 1 82 ? -3.082 7.571 4.964 1.00 87.62 82 ASP A C 1
ATOM 607 O O . ASP A 1 82 ? -2.383 7.795 5.962 1.00 87.62 82 ASP A O 1
ATOM 611 N N . GLY A 1 83 ? -3.297 6.338 4.497 1.00 81.88 83 GLY A N 1
ATOM 612 C CA . GLY A 1 83 ? -2.800 5.127 5.150 1.00 81.88 83 GLY A CA 1
ATOM 613 C C . GLY A 1 83 ? -1.273 5.057 5.221 1.00 81.88 83 GLY A C 1
ATOM 614 O O . GLY A 1 83 ? -0.737 4.388 6.106 1.00 81.88 83 GLY A O 1
ATOM 615 N N . GLY A 1 84 ? -0.568 5.802 4.367 1.00 77.62 84 GLY A N 1
ATOM 616 C CA . GLY A 1 84 ? 0.884 5.931 4.356 1.00 77.62 84 GLY A CA 1
ATOM 617 C C . GLY A 1 84 ? 1.477 6.509 5.641 1.00 77.62 84 GLY A C 1
ATOM 618 O O . GLY A 1 84 ? 2.654 6.284 5.919 1.00 77.62 84 GLY A O 1
ATOM 619 N N . VAL A 1 85 ? 0.672 7.192 6.463 1.00 77.56 85 VAL A N 1
ATOM 620 C CA . VAL A 1 85 ? 1.087 7.663 7.796 1.00 77.56 85 VAL A CA 1
ATOM 621 C C . VAL A 1 85 ? 1.287 6.498 8.772 1.00 77.56 85 VAL A C 1
ATOM 623 O O . VAL A 1 85 ? 2.130 6.589 9.664 1.00 77.56 85 VAL A O 1
ATOM 626 N N . TYR A 1 86 ? 0.533 5.408 8.605 1.00 77.94 86 TYR A N 1
ATOM 627 C CA . TYR A 1 86 ? 0.522 4.283 9.538 1.00 77.94 86 TYR A CA 1
ATOM 628 C C . TYR A 1 86 ? 1.101 2.999 8.940 1.00 77.94 86 TYR A C 1
ATOM 630 O O . TYR A 1 86 ? 2.041 2.444 9.506 1.00 77.94 86 TYR A O 1
ATOM 638 N N . ASP A 1 87 ? 0.570 2.531 7.809 1.00 81.12 87 ASP A N 1
ATOM 639 C CA . ASP A 1 87 ? 0.946 1.278 7.145 1.00 81.12 87 ASP A CA 1
ATOM 640 C C . ASP A 1 87 ? 0.916 1.451 5.618 1.00 81.12 87 ASP A C 1
ATOM 642 O O . ASP A 1 87 ? -0.019 1.050 4.928 1.00 81.12 87 ASP A O 1
ATOM 646 N N . ASN A 1 88 ? 1.973 2.061 5.076 1.00 82.75 88 ASN A N 1
ATOM 647 C CA . ASN A 1 88 ? 2.075 2.412 3.656 1.00 82.75 88 ASN A CA 1
ATOM 648 C C . ASN A 1 88 ? 2.100 1.196 2.718 1.00 82.75 88 ASN A C 1
ATOM 650 O O . ASN A 1 88 ? 1.848 1.336 1.525 1.00 82.75 88 ASN A O 1
ATOM 654 N N . LEU A 1 89 ? 2.456 0.014 3.227 1.00 84.12 89 LEU A N 1
ATOM 655 C CA . LEU A 1 89 ? 2.432 -1.222 2.440 1.00 84.12 89 LEU A CA 1
ATOM 656 C C . LEU A 1 89 ? 1.159 -2.049 2.675 1.00 84.12 89 LEU A C 1
ATOM 658 O O . LEU A 1 89 ? 1.007 -3.083 2.031 1.00 84.12 89 LEU A O 1
ATOM 662 N N . GLY A 1 90 ? 0.269 -1.625 3.580 1.00 86.38 90 GLY A N 1
ATOM 663 C CA . GLY A 1 90 ? -0.970 -2.339 3.903 1.00 86.38 90 GLY A CA 1
ATOM 664 C C . GLY A 1 90 ? -0.753 -3.751 4.457 1.00 86.38 90 GLY A C 1
ATOM 665 O O . GLY A 1 90 ? -1.653 -4.587 4.374 1.00 86.38 90 GLY A O 1
ATOM 666 N N . VAL A 1 91 ? 0.444 -4.050 4.974 1.00 86.06 91 VAL A N 1
ATOM 667 C CA . VAL A 1 91 ? 0.837 -5.408 5.376 1.00 86.06 91 VAL A CA 1
ATOM 668 C C . VAL A 1 91 ? 0.103 -5.834 6.637 1.00 86.06 91 VAL A C 1
ATOM 670 O O . VAL A 1 91 ? -0.264 -7.000 6.756 1.00 86.06 91 VAL A O 1
ATOM 673 N N . GLU A 1 92 ? -0.147 -4.904 7.560 1.00 84.06 92 GLU A N 1
ATOM 674 C CA . GLU A 1 92 ? -0.692 -5.179 8.890 1.00 84.06 92 GLU A CA 1
ATOM 675 C C . GLU A 1 92 ? -2.061 -5.862 8.843 1.00 84.06 92 GLU A C 1
ATOM 677 O O . GLU A 1 92 ? -2.396 -6.648 9.728 1.00 84.06 92 GLU A O 1
ATOM 682 N N . ARG A 1 93 ? -2.842 -5.606 7.791 1.00 82.19 93 ARG A N 1
ATOM 683 C CA . ARG A 1 93 ? -4.188 -6.169 7.653 1.00 82.19 93 ARG A CA 1
ATOM 684 C C . ARG A 1 93 ? -4.248 -7.506 6.936 1.00 82.19 93 ARG A C 1
ATOM 686 O O . ARG A 1 93 ? -5.284 -8.144 7.040 1.00 82.19 93 ARG A O 1
ATOM 693 N N . VAL A 1 94 ? -3.198 -7.906 6.221 1.00 84.94 94 VAL A N 1
ATOM 694 C CA . VAL A 1 94 ? -3.234 -9.106 5.365 1.00 84.94 94 VAL A CA 1
ATOM 695 C C . VAL A 1 94 ? -2.326 -10.230 5.855 1.00 84.94 94 VAL A C 1
ATOM 697 O O . VAL A 1 94 ? -2.506 -11.373 5.454 1.00 84.94 94 VAL A O 1
ATOM 700 N N . TRP A 1 95 ? -1.351 -9.946 6.722 1.00 81.88 95 TRP A N 1
ATOM 701 C CA . TRP A 1 95 ? -0.370 -10.955 7.140 1.00 81.88 95 TRP A CA 1
ATOM 702 C C . TRP A 1 95 ? -0.938 -12.064 8.035 1.00 81.88 95 TRP A C 1
ATOM 704 O O . TRP A 1 95 ? -0.370 -13.151 8.069 1.00 81.88 95 TRP A O 1
ATOM 714 N N . SER A 1 96 ? -2.014 -11.797 8.781 1.00 81.69 96 SER A N 1
ATOM 715 C CA . SER A 1 96 ? -2.540 -12.715 9.800 1.00 81.69 96 SER A CA 1
ATOM 716 C C . SER A 1 96 ? -3.667 -13.623 9.304 1.00 81.69 96 SER A C 1
ATOM 718 O O . SER A 1 96 ? -3.954 -14.634 9.941 1.00 81.69 96 SER A O 1
ATOM 720 N N . ASP A 1 97 ? -4.312 -13.285 8.186 1.00 82.75 97 ASP A N 1
ATOM 721 C CA . ASP A 1 97 ? -5.495 -13.986 7.675 1.00 82.75 97 ASP A CA 1
ATOM 722 C C . ASP A 1 97 ? -5.381 -14.438 6.209 1.00 82.75 97 ASP A C 1
ATOM 724 O O . ASP A 1 97 ? -6.318 -15.054 5.694 1.00 82.75 97 ASP A O 1
ATOM 728 N N . HIS A 1 98 ? -4.241 -14.203 5.549 1.00 87.00 98 HIS A N 1
ATOM 729 C CA . HIS A 1 98 ? -3.974 -14.684 4.192 1.00 87.00 98 HIS A CA 1
ATOM 730 C C . HIS A 1 98 ? -2.877 -15.749 4.180 1.00 87.00 98 HIS A C 1
ATOM 732 O O . HIS A 1 98 ? -1.800 -15.571 4.741 1.00 87.00 98 HIS A O 1
ATOM 738 N N . ALA A 1 99 ? -3.129 -16.843 3.456 1.00 87.44 99 ALA A N 1
ATOM 739 C CA . ALA A 1 99 ? -2.148 -17.913 3.270 1.00 87.44 99 ALA A CA 1
ATOM 740 C C . ALA A 1 99 ? -0.920 -17.460 2.463 1.00 87.44 99 ALA A C 1
ATOM 742 O O . ALA A 1 99 ? 0.163 -18.013 2.615 1.00 87.44 99 ALA A O 1
ATOM 743 N N . THR A 1 100 ? -1.085 -16.472 1.581 1.00 91.69 100 THR A N 1
ATOM 744 C CA . THR A 1 100 ? -0.023 -15.943 0.723 1.00 91.69 100 THR A CA 1
ATOM 745 C C . THR A 1 100 ? -0.141 -14.429 0.628 1.00 91.69 100 THR A C 1
ATOM 747 O O . THR A 1 100 ? -1.223 -13.915 0.349 1.00 91.69 100 THR A O 1
ATOM 750 N N . VAL A 1 101 ? 0.977 -13.719 0.799 1.00 92.31 101 VAL A N 1
ATOM 751 C CA . VAL A 1 101 ? 1.027 -12.252 0.758 1.00 92.31 101 VAL A CA 1
ATOM 752 C C . VAL A 1 101 ? 2.044 -11.777 -0.281 1.00 92.31 101 VAL A C 1
ATOM 754 O O . VAL A 1 101 ? 3.241 -12.045 -0.183 1.00 92.31 101 VAL A O 1
ATOM 757 N N . LEU A 1 102 ? 1.567 -11.038 -1.285 1.00 93.31 102 LEU A N 1
ATOM 758 C CA . LEU A 1 102 ? 2.401 -10.420 -2.318 1.00 93.31 102 LEU A CA 1
ATOM 759 C C . LEU A 1 102 ? 2.459 -8.906 -2.095 1.00 93.31 102 LEU A C 1
ATOM 761 O O . LEU A 1 102 ? 1.419 -8.250 -2.075 1.00 93.31 102 LEU A O 1
ATOM 765 N N . VAL A 1 103 ? 3.660 -8.346 -1.930 1.00 91.81 103 VAL A N 1
ATOM 766 C CA . VAL A 1 103 ? 3.841 -6.936 -1.545 1.00 91.81 103 VAL A CA 1
ATOM 767 C C . VAL A 1 103 ? 4.679 -6.183 -2.570 1.00 91.81 103 VAL A C 1
ATOM 769 O O . VAL A 1 103 ? 5.856 -6.485 -2.778 1.00 91.81 103 VAL A O 1
ATOM 772 N N . SER A 1 104 ? 4.078 -5.147 -3.157 1.00 90.56 104 SER A N 1
ATOM 773 C CA . SER A 1 104 ? 4.741 -4.218 -4.073 1.00 90.56 104 SER A CA 1
ATOM 774 C C . SER A 1 104 ? 5.108 -2.919 -3.357 1.00 90.56 104 SER A C 1
ATOM 776 O O . SER A 1 104 ? 4.248 -2.091 -3.069 1.00 90.56 104 SER A O 1
ATOM 778 N N . ASP A 1 105 ? 6.398 -2.708 -3.112 1.00 86.38 105 ASP A N 1
ATOM 779 C CA . ASP A 1 105 ? 6.940 -1.466 -2.559 1.00 86.38 105 ASP A CA 1
ATOM 780 C C . ASP A 1 105 ? 7.327 -0.495 -3.688 1.00 86.38 105 ASP A C 1
ATOM 782 O O . ASP A 1 105 ? 8.373 -0.614 -4.336 1.00 86.38 105 ASP A O 1
ATOM 786 N N . GLY A 1 106 ? 6.475 0.508 -3.905 1.00 76.25 106 GLY A N 1
ATOM 787 C CA . GLY A 1 106 ? 6.690 1.577 -4.885 1.00 76.25 106 GLY A CA 1
ATOM 788 C C . GLY A 1 106 ? 7.871 2.507 -4.577 1.00 76.25 106 GLY A C 1
ATOM 789 O O . GLY A 1 106 ? 8.151 3.403 -5.367 1.00 76.25 106 GLY A O 1
ATOM 790 N N . GLY A 1 107 ? 8.583 2.308 -3.465 1.00 66.94 107 GLY A N 1
ATOM 791 C CA . GLY A 1 107 ? 9.749 3.089 -3.087 1.00 66.94 107 GLY A CA 1
ATOM 792 C C . GLY A 1 107 ? 9.372 4.422 -2.444 1.00 66.94 107 GLY A C 1
ATOM 793 O O . GLY A 1 107 ? 9.103 5.411 -3.119 1.00 66.94 107 GLY A O 1
ATOM 794 N N . ALA A 1 108 ? 9.441 4.474 -1.116 1.00 54.97 108 ALA A N 1
ATOM 795 C CA . ALA A 1 108 ? 9.294 5.715 -0.342 1.00 54.97 108 ALA A CA 1
ATOM 796 C C . ALA A 1 108 ? 10.254 5.808 0.859 1.00 54.97 108 ALA A C 1
ATOM 798 O O . ALA A 1 108 ? 10.262 6.792 1.597 1.00 54.97 108 ALA A O 1
ATOM 799 N N . VAL A 1 109 ? 11.101 4.798 1.056 1.00 43.91 109 VAL A N 1
ATOM 800 C CA . VAL A 1 109 ? 11.891 4.649 2.276 1.00 43.91 109 VAL A CA 1
ATOM 801 C C . VAL A 1 109 ? 13.153 5.518 2.191 1.00 43.91 109 VAL A C 1
ATOM 803 O O . VAL A 1 109 ? 14.116 5.178 1.511 1.00 43.91 109 VAL A O 1
ATOM 806 N N . PHE A 1 110 ? 13.113 6.661 2.882 1.00 41.25 110 PHE A N 1
ATOM 807 C CA . PHE A 1 110 ? 14.220 7.595 3.128 1.00 41.25 110 PHE A CA 1
ATOM 808 C C . PHE A 1 110 ? 14.915 8.169 1.884 1.00 41.25 110 PHE A C 1
ATOM 810 O O . PHE A 1 110 ? 16.008 7.759 1.495 1.00 41.25 110 PHE A O 1
ATOM 817 N N . ARG A 1 111 ? 14.364 9.255 1.333 1.00 48.06 111 ARG A N 1
ATOM 818 C CA . ARG A 1 111 ? 15.177 10.203 0.554 1.00 48.06 111 ARG A CA 1
ATOM 819 C C . ARG A 1 111 ? 15.541 11.385 1.449 1.00 48.06 111 ARG A C 1
ATOM 821 O O . ARG A 1 111 ? 14.747 12.308 1.613 1.00 48.06 111 ARG A O 1
ATOM 828 N N . GLY A 1 112 ? 16.741 11.344 2.036 1.00 37.12 112 GLY A N 1
ATOM 829 C CA . GLY A 1 112 ? 17.328 12.488 2.732 1.00 37.12 112 GLY A CA 1
ATOM 830 C C . GLY A 1 112 ? 17.367 13.691 1.790 1.00 37.12 112 GLY A C 1
ATOM 831 O O . GLY A 1 112 ? 18.012 13.649 0.743 1.00 37.12 112 GLY A O 1
ATOM 832 N N . ARG A 1 113 ? 16.616 14.741 2.117 1.00 46.97 113 ARG A N 1
ATOM 833 C CA . ARG A 1 113 ? 16.598 15.998 1.363 1.00 46.97 113 ARG A CA 1
ATOM 834 C C . ARG A 1 113 ? 17.267 17.078 2.195 1.00 46.97 113 ARG A C 1
ATOM 836 O O . ARG A 1 113 ? 17.050 17.146 3.399 1.00 46.97 113 ARG A O 1
ATOM 843 N N . ALA A 1 114 ? 18.033 17.951 1.543 1.00 38.31 114 ALA A N 1
ATOM 844 C CA . ALA A 1 114 ? 18.472 19.194 2.161 1.00 38.31 114 ALA A CA 1
ATOM 845 C C . ALA A 1 114 ? 17.227 20.024 2.497 1.00 38.31 114 ALA A C 1
ATOM 847 O O . ALA A 1 114 ? 16.452 20.404 1.616 1.00 38.31 114 ALA A O 1
ATOM 848 N N . VAL A 1 115 ? 16.996 20.232 3.788 1.00 44.34 115 VAL A N 1
ATOM 849 C CA . VAL A 1 115 ? 15.756 20.820 4.273 1.00 44.34 115 VAL A CA 1
ATOM 850 C C . VAL A 1 115 ? 15.874 22.343 4.288 1.00 44.34 115 VAL A C 1
ATOM 852 O O . VAL A 1 115 ? 16.495 22.917 5.181 1.00 44.34 115 VAL A O 1
ATOM 855 N N . ALA A 1 116 ? 15.304 23.005 3.280 1.00 50.94 116 ALA A N 1
ATOM 856 C CA . ALA A 1 116 ? 15.505 24.440 3.062 1.00 50.94 116 ALA A CA 1
ATOM 857 C C . ALA A 1 116 ? 14.629 25.342 3.955 1.00 50.94 116 ALA A C 1
ATOM 859 O O . ALA A 1 116 ? 15.033 26.454 4.285 1.00 50.94 116 ALA A O 1
ATOM 860 N N . THR A 1 117 ? 13.445 24.888 4.381 1.00 58.59 117 THR A N 1
ATOM 861 C CA . THR A 1 117 ? 12.467 25.710 5.127 1.00 58.59 117 THR A CA 1
ATOM 862 C C . THR A 1 117 ? 12.003 25.048 6.426 1.00 58.59 117 THR A C 1
ATOM 864 O O . THR A 1 117 ? 12.034 23.824 6.553 1.00 58.59 117 THR A O 1
ATOM 867 N N . VAL A 1 118 ? 11.526 25.843 7.393 1.00 57.28 118 VAL A N 1
ATOM 868 C CA . VAL A 1 118 ? 10.973 25.351 8.677 1.00 57.28 118 VAL A CA 1
ATOM 869 C C . VAL A 1 118 ? 9.807 24.381 8.455 1.00 57.28 118 VAL A C 1
ATOM 871 O O . VAL A 1 118 ? 9.766 23.324 9.075 1.00 57.28 118 VAL A O 1
ATOM 874 N N . VAL A 1 119 ? 8.927 24.679 7.497 1.00 56.34 119 VAL A N 1
ATOM 875 C CA . VAL A 1 119 ? 7.826 23.789 7.098 1.00 56.34 119 VAL A CA 1
ATOM 876 C C . VAL A 1 119 ? 8.376 22.467 6.562 1.00 56.34 119 VAL A C 1
ATOM 878 O O . VAL A 1 119 ? 7.972 21.407 7.021 1.00 56.34 119 VAL A O 1
ATOM 881 N N . SER A 1 120 ? 9.369 22.498 5.665 1.00 53.31 120 SER A N 1
ATOM 882 C CA . SER A 1 120 ? 9.995 21.263 5.175 1.00 53.31 120 SER A CA 1
ATOM 883 C C . SER A 1 120 ? 10.738 20.475 6.264 1.00 53.31 120 SER A C 1
ATOM 885 O O . SER A 1 120 ? 10.831 19.259 6.145 1.00 53.31 120 SER A O 1
ATOM 887 N N . ARG A 1 121 ? 11.216 21.128 7.341 1.00 55.03 121 ARG A N 1
ATOM 888 C CA . ARG A 1 121 ? 11.791 20.462 8.530 1.00 55.03 121 ARG A CA 1
ATOM 889 C C . ARG A 1 121 ? 10.725 19.748 9.333 1.00 55.03 121 ARG A C 1
ATOM 891 O O . ARG A 1 121 ? 10.921 18.583 9.653 1.00 55.03 121 ARG A O 1
ATOM 898 N N . LEU A 1 122 ? 9.588 20.393 9.572 1.00 58.41 122 LEU A N 1
ATOM 899 C CA . LEU A 1 122 ? 8.454 19.759 10.238 1.00 58.41 122 LEU A CA 1
ATOM 900 C C . LEU A 1 122 ? 7.944 18.543 9.443 1.00 58.41 122 LEU A C 1
ATOM 902 O O . LEU A 1 122 ? 7.783 17.468 10.008 1.00 58.41 122 LEU A O 1
ATOM 906 N N . TRP A 1 123 ? 7.805 18.665 8.119 1.00 59.88 123 TRP A N 1
ATOM 907 C CA . TRP A 1 123 ? 7.434 17.541 7.245 1.00 59.88 123 TRP A CA 1
ATOM 908 C C . TRP A 1 123 ? 8.486 16.443 7.191 1.00 59.88 123 TRP A C 1
ATOM 910 O O . TRP A 1 123 ? 8.152 15.261 7.139 1.00 59.88 123 TRP A O 1
ATOM 920 N N . HIS A 1 124 ? 9.766 16.808 7.207 1.00 57.78 124 HIS A N 1
ATOM 921 C CA . HIS A 1 124 ? 10.828 15.821 7.282 1.00 57.78 124 HIS A CA 1
ATOM 922 C C . HIS A 1 124 ? 10.752 15.041 8.598 1.00 57.78 124 HIS A C 1
ATOM 924 O O . HIS A 1 124 ? 10.824 13.822 8.573 1.00 57.78 124 HIS A O 1
ATOM 930 N N . VAL A 1 125 ? 10.504 15.713 9.723 1.00 57.38 125 VAL A N 1
ATOM 931 C CA . VAL A 1 125 ? 10.319 15.053 11.023 1.00 57.38 125 VAL A CA 1
ATOM 932 C C . VAL A 1 125 ? 9.086 14.146 11.016 1.00 57.38 125 VAL A C 1
ATOM 934 O O . VAL A 1 125 ? 9.198 12.994 11.421 1.00 57.38 125 VAL A O 1
ATOM 937 N N . LEU A 1 126 ? 7.945 14.607 10.492 1.00 58.34 126 LEU A N 1
ATOM 938 C CA . LEU A 1 126 ? 6.726 13.792 10.388 1.00 58.34 126 LEU A CA 1
ATOM 939 C C . LEU A 1 126 ? 6.916 12.573 9.469 1.00 58.34 126 LEU A C 1
ATOM 941 O O . LEU A 1 126 ? 6.526 11.465 9.826 1.00 58.34 126 LEU A O 1
ATOM 945 N N . SER A 1 127 ? 7.577 12.746 8.320 1.00 58.06 127 SER A N 1
ATOM 946 C CA . SER A 1 127 ? 7.904 11.622 7.430 1.00 58.06 127 SER A CA 1
ATOM 947 C C . SER A 1 127 ? 8.890 10.647 8.072 1.00 58.06 127 SER A C 1
ATOM 949 O O . SER A 1 127 ? 8.706 9.443 7.935 1.00 58.06 127 SER A O 1
ATOM 951 N N . VAL A 1 128 ? 9.892 11.121 8.819 1.00 57.66 128 VAL A N 1
ATOM 952 C CA . VAL A 1 128 ? 10.824 10.262 9.573 1.00 57.66 128 VAL A CA 1
ATOM 953 C C . VAL A 1 128 ? 10.095 9.493 10.680 1.00 57.66 128 VAL A C 1
ATOM 955 O O . VAL A 1 128 ? 10.330 8.294 10.822 1.00 57.66 128 VAL A O 1
ATOM 958 N N . ALA A 1 129 ? 9.176 10.141 11.404 1.00 54.75 129 ALA A N 1
ATOM 959 C CA . ALA A 1 129 ? 8.367 9.512 12.448 1.00 54.75 129 ALA A CA 1
ATOM 960 C C . ALA A 1 129 ? 7.459 8.395 11.894 1.00 54.75 129 ALA A C 1
ATOM 962 O O . ALA A 1 129 ? 7.411 7.315 12.476 1.00 54.75 129 ALA A O 1
ATOM 963 N N . GLY A 1 130 ? 6.822 8.598 10.732 1.00 53.31 130 GLY A N 1
ATOM 964 C CA . GLY A 1 130 ? 6.039 7.553 10.049 1.00 53.31 130 GLY A CA 1
ATOM 965 C C . GLY A 1 130 ? 6.891 6.461 9.379 1.00 53.31 130 GLY A C 1
ATOM 966 O O . GLY A 1 130 ? 6.500 5.297 9.309 1.00 53.31 130 GLY A O 1
ATOM 967 N N . SER A 1 131 ? 8.108 6.794 8.933 1.00 56.47 131 SER A N 1
ATOM 968 C CA . SER A 1 131 ? 8.985 5.858 8.204 1.00 56.47 131 SER A CA 1
ATOM 969 C C . SER A 1 131 ? 9.597 4.764 9.087 1.00 56.47 131 SER A C 1
ATOM 971 O O . SER A 1 131 ? 9.956 3.698 8.579 1.00 56.47 131 SER A O 1
ATOM 973 N N . GLY A 1 132 ? 9.727 5.002 10.398 1.00 57.69 132 GLY A N 1
ATOM 974 C CA . GLY A 1 132 ? 10.294 4.034 11.343 1.00 57.69 132 GLY A CA 1
ATOM 975 C C . GLY A 1 132 ? 9.511 2.718 11.366 1.00 57.69 132 GLY A C 1
ATOM 976 O O . GLY A 1 132 ? 10.087 1.654 11.125 1.00 57.69 132 GLY A O 1
ATOM 977 N N . GLY A 1 133 ? 8.186 2.797 11.537 1.00 67.62 133 GLY A N 1
ATOM 978 C CA . GLY A 1 133 ? 7.298 1.629 11.529 1.00 67.62 133 GLY A CA 1
ATOM 979 C C . GLY A 1 133 ? 7.350 0.858 10.209 1.00 67.62 133 GLY A C 1
ATOM 980 O O . GLY A 1 133 ? 7.419 -0.371 10.204 1.00 67.62 133 GLY A O 1
ATOM 981 N N . GLN A 1 134 ? 7.430 1.569 9.082 1.00 70.62 134 GLN A N 1
ATOM 982 C CA . GLN A 1 134 ? 7.483 0.950 7.758 1.00 70.62 134 GLN A CA 1
ATOM 983 C C . GLN A 1 134 ? 8.748 0.109 7.539 1.00 70.62 134 GLN A C 1
ATOM 985 O O . GLN A 1 134 ? 8.679 -0.997 6.998 1.00 70.62 134 GLN A O 1
ATOM 990 N N . THR A 1 135 ? 9.913 0.607 7.971 1.00 73.69 135 THR A N 1
ATOM 991 C CA . THR A 1 135 ? 11.175 -0.137 7.823 1.00 73.69 135 THR A CA 1
ATOM 992 C C . THR A 1 135 ? 11.206 -1.411 8.654 1.00 73.69 135 THR A C 1
ATOM 994 O O . THR A 1 135 ? 11.664 -2.444 8.160 1.00 73.69 135 THR A O 1
ATOM 997 N N . THR A 1 136 ? 10.691 -1.363 9.883 1.00 80.12 136 THR A N 1
ATOM 998 C CA . THR A 1 136 ? 10.589 -2.536 10.755 1.00 80.12 136 THR A CA 1
ATOM 999 C C . THR A 1 136 ? 9.621 -3.558 10.173 1.00 80.12 136 THR A C 1
ATOM 1001 O O . THR A 1 136 ? 9.999 -4.720 10.043 1.00 80.12 136 THR A O 1
ATOM 1004 N N . ARG A 1 137 ? 8.431 -3.130 9.720 1.00 84.00 137 ARG A N 1
ATOM 1005 C CA . ARG A 1 137 ? 7.451 -4.017 9.068 1.00 84.00 137 ARG A CA 1
ATOM 1006 C C . ARG A 1 137 ? 8.026 -4.701 7.829 1.00 84.00 137 ARG A C 1
ATOM 1008 O O . ARG A 1 137 ? 7.861 -5.904 7.672 1.00 84.00 137 ARG A O 1
ATOM 1015 N N . LEU A 1 138 ? 8.766 -3.982 6.981 1.00 81.94 138 LEU A N 1
ATOM 1016 C CA . LEU A 1 138 ? 9.389 -4.574 5.791 1.00 81.94 138 LEU A CA 1
ATOM 1017 C C . LEU A 1 138 ? 10.516 -5.562 6.137 1.00 81.94 138 LEU A C 1
ATOM 1019 O O . LEU A 1 138 ? 10.667 -6.581 5.462 1.00 81.94 138 LEU A O 1
ATOM 1023 N N . ARG A 1 139 ? 11.320 -5.281 7.173 1.00 84.56 139 ARG A N 1
ATOM 1024 C CA . ARG A 1 139 ? 12.345 -6.223 7.662 1.00 84.56 139 ARG A CA 1
ATOM 1025 C C . ARG A 1 139 ? 11.708 -7.480 8.240 1.00 84.56 139 ARG A C 1
ATOM 1027 O O . ARG A 1 139 ? 12.144 -8.570 7.892 1.00 84.56 139 ARG A O 1
ATOM 1034 N N . TRP A 1 140 ? 10.680 -7.317 9.069 1.00 88.69 140 TRP A N 1
ATOM 1035 C CA . TRP A 1 140 ? 9.909 -8.423 9.627 1.00 88.69 140 TRP A CA 1
ATOM 1036 C C . TRP A 1 140 ? 9.270 -9.266 8.521 1.00 88.69 140 TRP A C 1
ATOM 1038 O O . TRP A 1 140 ? 9.482 -10.471 8.494 1.00 88.69 140 TRP A O 1
ATOM 1048 N N . LEU A 1 141 ? 8.606 -8.635 7.546 1.00 88.38 141 LEU A N 1
ATOM 1049 C CA . LEU A 1 141 ? 7.997 -9.323 6.407 1.00 88.38 141 LEU A CA 1
ATOM 1050 C C . LEU A 1 141 ? 9.033 -10.161 5.651 1.00 88.38 141 LEU A C 1
ATOM 1052 O O . LEU A 1 141 ? 8.817 -11.337 5.388 1.00 88.38 141 LEU A O 1
ATOM 1056 N N . ARG A 1 142 ? 10.189 -9.574 5.324 1.00 87.06 142 ARG A N 1
ATOM 1057 C CA . ARG A 1 142 ? 11.271 -10.298 4.642 1.00 87.06 142 ARG A CA 1
ATOM 1058 C C . ARG A 1 142 ? 11.827 -11.441 5.485 1.00 87.06 142 ARG A C 1
ATOM 1060 O O . ARG A 1 142 ? 12.165 -12.475 4.915 1.00 87.06 142 ARG A O 1
ATOM 1067 N N . ALA A 1 143 ? 11.929 -11.265 6.801 1.00 88.44 143 ALA A N 1
ATOM 1068 C CA . ALA A 1 143 ? 12.345 -12.327 7.708 1.00 88.44 143 ALA A CA 1
ATOM 1069 C C . ALA A 1 143 ? 11.324 -13.475 7.731 1.00 88.44 143 ALA A C 1
ATOM 1071 O O . ALA A 1 143 ? 11.726 -14.612 7.521 1.00 88.44 143 ALA A O 1
ATOM 1072 N N . ALA A 1 144 ? 10.027 -13.178 7.869 1.00 89.62 144 ALA A N 1
ATOM 1073 C CA . ALA A 1 144 ? 8.948 -14.167 7.852 1.00 89.62 144 ALA A CA 1
ATOM 1074 C C . ALA A 1 144 ? 8.891 -14.943 6.524 1.00 89.62 144 ALA A C 1
ATOM 1076 O O . ALA A 1 144 ? 8.812 -16.168 6.524 1.00 89.62 144 ALA A O 1
ATOM 1077 N N . LEU A 1 145 ? 9.030 -14.246 5.388 1.00 89.56 145 LEU A N 1
ATOM 1078 C CA . LEU A 1 145 ? 9.127 -14.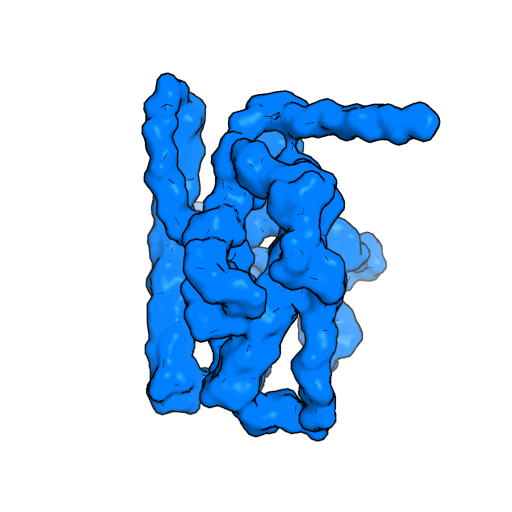879 4.067 1.00 89.56 145 LEU A CA 1
ATOM 1079 C C . LEU A 1 145 ? 10.370 -15.777 3.946 1.00 89.56 145 LEU A C 1
ATOM 1081 O O . LEU A 1 145 ? 10.299 -16.861 3.377 1.00 89.56 145 LEU A O 1
ATOM 1085 N N . SER A 1 146 ? 11.517 -15.338 4.478 1.00 88.12 146 SER A N 1
ATOM 1086 C CA . SER A 1 146 ? 12.774 -16.104 4.410 1.00 88.12 146 SER A CA 1
ATOM 1087 C C . SER A 1 146 ? 12.775 -17.321 5.337 1.00 88.12 146 SER A C 1
ATOM 1089 O O . SER A 1 146 ? 13.404 -18.325 5.017 1.00 88.12 146 SER A O 1
ATOM 1091 N N . ALA A 1 147 ? 12.091 -17.226 6.479 1.00 90.06 147 ALA A N 1
ATOM 1092 C CA . ALA A 1 147 ? 11.910 -18.319 7.429 1.00 90.06 147 ALA A CA 1
ATOM 1093 C C . ALA A 1 147 ? 10.845 -19.332 6.971 1.00 90.06 147 ALA A C 1
ATOM 1095 O O . ALA A 1 147 ? 10.833 -20.461 7.453 1.00 90.06 147 ALA A O 1
ATOM 1096 N N . GLY A 1 148 ? 9.976 -18.948 6.028 1.00 86.81 148 GLY A N 1
ATOM 1097 C CA . GLY A 1 148 ? 8.840 -19.758 5.586 1.00 86.81 148 GLY A CA 1
ATOM 1098 C C . GLY A 1 148 ? 7.610 -19.655 6.494 1.00 86.81 148 GLY A C 1
ATOM 1099 O O . GLY A 1 148 ? 6.639 -20.369 6.260 1.00 86.81 148 GLY A O 1
ATOM 1100 N N . ASP A 1 149 ? 7.625 -18.752 7.481 1.00 87.88 149 ASP A N 1
ATOM 1101 C CA . ASP A 1 149 ? 6.490 -18.473 8.376 1.00 87.88 149 ASP A CA 1
ATOM 1102 C C . ASP A 1 149 ? 5.312 -17.835 7.624 1.00 87.88 149 ASP A C 1
ATOM 1104 O O . ASP A 1 149 ? 4.157 -17.954 8.028 1.00 87.88 149 ASP A O 1
ATOM 1108 N N . LEU A 1 150 ? 5.610 -17.152 6.515 1.00 89.25 150 LEU A N 1
ATOM 1109 C CA . LEU A 1 150 ? 4.637 -16.561 5.606 1.00 89.25 150 LEU A CA 1
ATOM 1110 C C . LEU A 1 150 ? 4.997 -16.943 4.170 1.00 89.25 150 LEU A C 1
ATOM 1112 O O . LEU A 1 150 ? 6.151 -16.816 3.761 1.00 89.25 150 LEU A O 1
ATOM 1116 N N . GLN A 1 151 ? 4.016 -17.377 3.378 1.00 90.56 151 GLN A N 1
ATOM 1117 C CA . GLN A 1 151 ? 4.232 -17.610 1.950 1.00 90.56 151 GLN A CA 1
ATOM 1118 C C . GLN A 1 151 ? 4.054 -16.306 1.173 1.00 90.56 151 GLN A C 1
ATOM 1120 O O . GLN A 1 151 ? 3.152 -15.517 1.460 1.00 90.56 151 GLN A O 1
ATOM 1125 N N . GLY A 1 152 ? 4.877 -16.085 0.151 1.00 92.88 152 GLY A N 1
ATOM 1126 C CA . GLY A 1 152 ? 4.727 -14.934 -0.728 1.00 92.88 152 GLY A CA 1
ATOM 1127 C C . GLY A 1 152 ? 6.039 -14.305 -1.173 1.00 92.88 152 GLY A C 1
ATOM 1128 O O . GLY A 1 152 ? 7.129 -14.868 -1.050 1.00 92.88 152 GLY A O 1
ATOM 1129 N N . ALA A 1 153 ? 5.922 -13.105 -1.726 1.00 92.12 153 ALA A N 1
ATOM 1130 C CA . ALA A 1 153 ? 7.047 -12.361 -2.258 1.00 92.12 153 ALA A CA 1
ATOM 1131 C C . ALA A 1 153 ? 6.857 -10.872 -1.988 1.00 92.12 153 ALA A C 1
ATOM 1133 O O . ALA A 1 153 ? 5.763 -10.329 -2.129 1.00 92.12 153 ALA A O 1
ATOM 1134 N N . ALA A 1 154 ? 7.951 -10.202 -1.644 1.00 90.19 154 ALA A N 1
ATOM 1135 C CA . ALA A 1 154 ? 7.998 -8.756 -1.529 1.00 90.19 154 ALA A CA 1
ATOM 1136 C C . ALA A 1 154 ? 9.050 -8.216 -2.494 1.00 90.19 154 ALA A C 1
ATOM 1138 O O . ALA A 1 154 ? 10.178 -8.714 -2.540 1.00 90.19 154 ALA A O 1
ATOM 1139 N N . TRP A 1 155 ? 8.703 -7.174 -3.238 1.00 89.56 155 TRP A N 1
ATOM 1140 C CA . TRP A 1 155 ? 9.609 -6.538 -4.185 1.00 89.56 155 TRP A CA 1
ATOM 1141 C C . TRP A 1 155 ? 9.517 -5.027 -4.104 1.00 89.56 155 TRP A C 1
ATOM 1143 O O . TRP A 1 155 ? 8.523 -4.482 -3.638 1.00 89.56 155 TRP A O 1
ATOM 1153 N N . SER A 1 156 ? 10.568 -4.342 -4.550 1.00 85.75 156 SER A N 1
ATOM 1154 C CA . SER A 1 156 ? 10.560 -2.889 -4.657 1.00 85.75 156 SER A CA 1
ATOM 1155 C C . SER A 1 156 ? 11.130 -2.427 -5.985 1.00 85.75 156 SER A C 1
ATOM 1157 O O . SER A 1 156 ? 11.783 -3.195 -6.691 1.00 85.75 156 SER A O 1
ATOM 1159 N N . LEU A 1 157 ? 10.968 -1.142 -6.304 1.00 79.12 157 LEU A N 1
ATOM 1160 C CA . LEU A 1 157 ? 11.624 -0.547 -7.473 1.00 79.12 157 LEU A CA 1
ATOM 1161 C C . LEU A 1 157 ? 13.155 -0.767 -7.485 1.00 79.12 157 LEU A C 1
ATOM 1163 O O . LEU A 1 157 ? 13.762 -0.748 -8.552 1.00 79.12 157 LEU A O 1
ATOM 1167 N N . GLY A 1 158 ? 13.791 -1.024 -6.334 1.00 75.75 158 GLY A N 1
ATOM 1168 C CA . GLY A 1 158 ? 15.220 -1.335 -6.239 1.00 75.75 158 GLY A CA 1
ATOM 1169 C C . GLY A 1 158 ? 15.602 -2.801 -6.377 1.00 75.75 158 GLY A C 1
ATOM 1170 O O . GLY A 1 158 ? 16.796 -3.096 -6.361 1.00 75.75 158 GLY A O 1
ATOM 1171 N N . SER A 1 159 ? 14.641 -3.712 -6.515 1.00 75.50 159 SER A N 1
ATOM 1172 C CA . SER A 1 159 ? 14.940 -5.131 -6.668 1.00 75.50 159 SER A CA 1
ATOM 1173 C C . SER A 1 159 ? 15.743 -5.399 -7.954 1.00 75.50 159 SER A C 1
ATOM 1175 O O . SER A 1 159 ? 15.395 -4.891 -9.028 1.00 75.50 159 SER A O 1
ATOM 1177 N N . PRO A 1 160 ? 16.809 -6.218 -7.881 1.00 64.25 160 PRO A N 1
ATOM 1178 C CA . PRO A 1 160 ? 17.668 -6.535 -9.015 1.00 64.25 160 PRO A CA 1
ATOM 1179 C C . PRO A 1 160 ? 16.988 -7.569 -9.923 1.00 64.25 160 PRO A C 1
ATOM 1181 O O . PRO A 1 160 ? 17.308 -8.751 -9.887 1.00 64.25 160 PRO A O 1
ATOM 1184 N N . ALA A 1 161 ? 15.996 -7.133 -10.694 1.00 64.56 161 ALA A N 1
ATOM 1185 C CA . ALA A 1 161 ? 15.356 -7.952 -11.728 1.00 64.56 161 ALA A CA 1
ATOM 1186 C C . ALA A 1 161 ? 14.687 -7.138 -12.854 1.00 64.56 161 ALA A C 1
ATOM 1188 O O . ALA A 1 161 ? 14.136 -7.708 -13.791 1.00 64.56 161 ALA A O 1
ATOM 1189 N N . GLY A 1 162 ? 14.728 -5.803 -12.785 1.00 59.16 162 GLY A N 1
ATOM 1190 C CA . GLY A 1 162 ? 14.126 -4.941 -13.800 1.00 59.16 162 GLY A CA 1
ATOM 1191 C C . GLY A 1 162 ? 14.890 -4.967 -15.123 1.00 59.16 162 GLY A C 1
ATOM 1192 O O . GLY A 1 162 ? 16.120 -4.956 -15.135 1.00 59.16 162 GLY A O 1
ATOM 1193 N N . GLY A 1 163 ? 14.166 -4.940 -16.245 1.00 57.69 163 GLY A N 1
ATOM 1194 C CA . GLY A 1 163 ? 14.701 -5.020 -17.617 1.00 57.69 163 GLY A CA 1
ATOM 1195 C C . GLY A 1 163 ? 15.555 -3.846 -18.090 1.00 57.69 163 GLY A C 1
ATOM 1196 O O . GLY A 1 163 ? 15.768 -3.703 -19.291 1.00 57.69 163 GLY A O 1
ATOM 1197 N N . HIS A 1 164 ? 16.065 -3.027 -17.170 1.00 62.34 164 HIS A N 1
ATOM 1198 C CA . HIS A 1 164 ? 17.013 -1.952 -17.440 1.00 62.34 164 HIS A CA 1
ATOM 1199 C C . HIS A 1 164 ? 18.250 -2.110 -16.539 1.00 62.34 164 HIS A C 1
ATOM 1201 O O . HIS A 1 164 ? 18.423 -1.340 -15.581 1.00 62.34 164 HIS A O 1
ATOM 1207 N N . PRO A 1 165 ? 19.128 -3.096 -16.817 1.00 62.88 165 PRO A N 1
ATOM 1208 C CA . PRO A 1 165 ? 20.394 -3.249 -16.106 1.00 62.88 165 PRO A CA 1
ATOM 1209 C C . PRO A 1 165 ? 21.162 -1.920 -16.077 1.00 62.88 165 PRO A C 1
ATOM 1211 O O . PRO A 1 165 ? 21.296 -1.241 -17.093 1.00 62.88 165 PRO A O 1
ATOM 1214 N N . GLY A 1 166 ? 21.616 -1.508 -14.892 1.00 66.00 166 GLY A N 1
ATOM 1215 C CA . GLY A 1 166 ? 22.350 -0.252 -14.696 1.00 66.00 166 GLY A CA 1
ATOM 1216 C C . GLY A 1 166 ? 21.496 1.014 -14.542 1.00 66.00 166 GLY A C 1
ATOM 1217 O O . GLY A 1 166 ? 22.035 2.033 -14.122 1.00 66.00 166 GLY A O 1
ATOM 1218 N N . ARG A 1 167 ? 20.176 0.972 -14.789 1.00 73.31 167 ARG A N 1
ATOM 1219 C CA . ARG A 1 167 ? 19.286 2.150 -14.640 1.00 73.31 167 ARG A CA 1
ATOM 1220 C C . ARG A 1 167 ? 18.279 2.053 -13.503 1.00 73.31 167 ARG A C 1
ATOM 1222 O O . ARG A 1 167 ? 17.545 3.006 -13.253 1.00 73.31 167 ARG A O 1
ATOM 1229 N N . VAL A 1 168 ? 18.289 0.953 -12.752 1.00 76.62 168 VAL A N 1
ATOM 1230 C CA . VAL A 1 168 ? 17.472 0.767 -11.539 1.00 76.62 168 VAL A CA 1
ATOM 1231 C C . VAL A 1 168 ? 17.617 1.954 -10.579 1.00 76.62 168 VAL A C 1
ATOM 1233 O O . VAL A 1 168 ? 16.631 2.441 -10.036 1.00 76.62 168 VAL A O 1
ATOM 1236 N N . ALA A 1 169 ? 18.833 2.492 -10.426 1.00 74.81 169 ALA A N 1
ATOM 1237 C CA . ALA A 1 169 ? 19.088 3.672 -9.600 1.00 74.81 169 ALA A CA 1
ATOM 1238 C C . ALA A 1 169 ? 18.381 4.943 -10.107 1.00 74.81 169 ALA A C 1
ATOM 1240 O O . ALA A 1 169 ? 18.023 5.802 -9.307 1.00 74.81 169 ALA A O 1
ATOM 1241 N N . GLU A 1 170 ? 18.182 5.084 -11.416 1.00 76.31 170 GLU A N 1
ATOM 1242 C CA . GLU A 1 170 ? 17.509 6.235 -12.019 1.00 76.31 170 GLU A CA 1
ATOM 1243 C C . GLU A 1 170 ? 15.987 6.096 -11.930 1.00 76.31 170 GLU A C 1
ATOM 1245 O O . GLU A 1 170 ? 15.308 7.059 -11.577 1.00 76.31 170 GLU A O 1
ATOM 1250 N N . ILE A 1 171 ? 15.464 4.886 -12.148 1.00 78.31 171 ILE A N 1
ATOM 1251 C CA . ILE A 1 171 ? 14.044 4.552 -11.948 1.00 78.31 171 ILE A CA 1
ATOM 1252 C C . ILE A 1 171 ? 13.660 4.795 -10.483 1.00 78.31 171 ILE A C 1
ATOM 1254 O O . ILE A 1 171 ? 12.703 5.509 -10.196 1.00 78.31 171 ILE A O 1
ATOM 1258 N N . ASN A 1 172 ? 14.501 4.343 -9.550 1.00 76.12 172 ASN A N 1
ATOM 1259 C CA . ASN A 1 172 ? 14.377 4.621 -8.118 1.00 76.12 172 ASN A CA 1
ATOM 1260 C C . ASN A 1 172 ? 14.492 6.095 -7.735 1.00 76.12 172 ASN A C 1
ATOM 1262 O O . ASN A 1 172 ? 14.281 6.420 -6.570 1.00 76.12 172 AS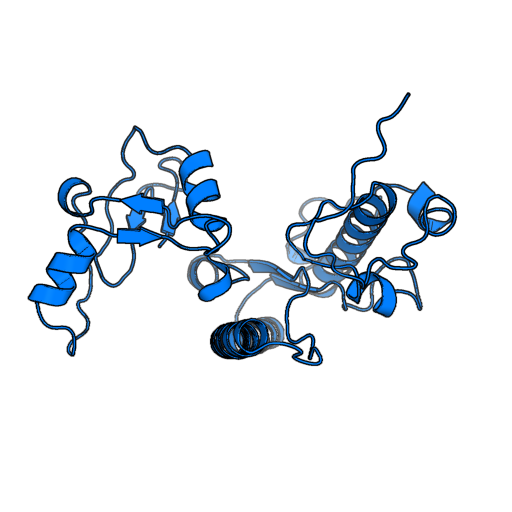N A O 1
ATOM 1266 N N . ARG A 1 173 ? 14.887 6.987 -8.646 1.00 75.62 173 ARG A N 1
ATOM 1267 C CA . ARG A 1 173 ? 14.931 8.436 -8.408 1.00 75.62 173 ARG A CA 1
ATOM 1268 C C . ARG A 1 173 ? 13.738 9.160 -9.005 1.00 75.62 173 ARG A C 1
ATOM 1270 O O . ARG A 1 173 ? 13.594 10.350 -8.718 1.00 75.62 173 ARG A O 1
ATOM 1277 N N . ILE A 1 174 ? 12.886 8.483 -9.778 1.00 74.88 174 ILE A N 1
ATOM 1278 C CA . ILE A 1 174 ? 11.635 9.068 -10.253 1.00 74.88 174 ILE A CA 1
ATOM 1279 C C . ILE A 1 174 ? 10.856 9.575 -9.030 1.00 74.88 174 ILE A C 1
ATOM 1281 O O . ILE A 1 174 ? 10.853 8.965 -7.950 1.00 74.88 174 ILE A O 1
ATOM 1285 N N . ARG A 1 175 ? 10.346 10.800 -9.157 1.00 71.81 175 ARG A N 1
ATOM 1286 C CA . ARG A 1 175 ? 9.598 11.502 -8.118 1.00 71.81 175 ARG A CA 1
ATOM 1287 C C . ARG A 1 175 ? 8.356 10.710 -7.701 1.00 71.81 175 ARG A C 1
ATOM 1289 O O . ARG A 1 175 ? 7.801 9.963 -8.487 1.00 71.81 175 ARG A O 1
ATOM 1296 N N . THR A 1 176 ? 7.922 10.915 -6.473 1.00 67.38 176 THR A N 1
ATOM 1297 C CA . THR A 1 176 ? 6.617 10.470 -5.966 1.00 67.38 176 THR A CA 1
ATOM 1298 C C . THR A 1 176 ? 5.916 11.649 -5.289 1.00 67.38 176 THR A C 1
ATOM 1300 O O . THR A 1 176 ? 5.210 11.497 -4.299 1.00 67.38 176 THR A O 1
ATOM 1303 N N . ASP A 1 177 ? 6.177 12.867 -5.780 1.00 64.31 177 ASP A N 1
ATOM 1304 C CA . ASP A 1 177 ? 5.368 14.025 -5.421 1.00 64.31 177 ASP A CA 1
ATOM 1305 C C . ASP A 1 177 ? 4.001 13.891 -6.105 1.00 64.31 177 ASP A C 1
ATOM 1307 O O . ASP A 1 177 ? 3.881 13.227 -7.129 1.00 64.31 177 ASP A O 1
ATOM 1311 N N . LEU A 1 178 ? 2.964 14.520 -5.550 1.00 67.38 178 LEU A N 1
ATOM 1312 C CA . LEU A 1 178 ? 1.599 14.545 -6.105 1.00 67.38 178 LEU A CA 1
ATOM 1313 C C . LEU A 1 178 ? 1.508 15.267 -7.482 1.00 67.38 178 LEU A C 1
ATOM 1315 O O . LEU A 1 178 ? 0.454 15.773 -7.862 1.00 67.38 178 LEU A O 1
ATOM 1319 N N . ASP A 1 179 ? 2.623 15.374 -8.210 1.00 71.75 179 ASP A N 1
ATOM 1320 C CA . ASP A 1 179 ? 2.737 15.876 -9.573 1.00 71.75 179 ASP A CA 1
ATOM 1321 C C . ASP A 1 179 ? 2.433 14.761 -10.583 1.00 71.75 179 ASP A C 1
ATOM 1323 O O . ASP A 1 179 ? 2.631 13.572 -10.338 1.00 71.75 179 ASP A O 1
ATOM 1327 N N . ALA A 1 180 ? 1.975 15.151 -11.769 1.00 78.38 180 ALA A N 1
ATOM 1328 C CA . ALA A 1 180 ? 1.676 14.192 -12.818 1.00 78.38 180 ALA A CA 1
ATOM 1329 C C . ALA A 1 180 ? 2.961 13.598 -13.416 1.00 78.38 180 ALA A C 1
ATOM 1331 O O . ALA A 1 180 ? 3.871 14.325 -13.833 1.00 78.38 180 ALA A O 1
ATOM 1332 N N . PHE A 1 181 ? 2.982 12.274 -13.566 1.00 81.62 181 PHE A N 1
ATOM 1333 C CA . PHE A 1 181 ? 3.992 11.586 -14.364 1.00 81.62 181 PHE A CA 1
ATOM 1334 C C . PHE A 1 181 ? 3.838 11.896 -15.856 1.00 81.62 181 PHE A C 1
ATOM 1336 O O . PHE A 1 181 ? 2.722 11.976 -16.379 1.00 81.62 181 PHE A O 1
ATOM 1343 N N . THR A 1 182 ? 4.955 12.027 -16.571 1.00 82.81 182 THR A N 1
ATOM 1344 C CA . THR A 1 182 ? 4.956 12.026 -18.042 1.00 82.81 182 THR A CA 1
ATOM 1345 C C . THR A 1 182 ? 4.609 10.639 -18.570 1.00 82.81 182 THR A C 1
ATOM 1347 O O . THR A 1 182 ? 4.765 9.644 -17.868 1.00 82.81 182 THR A O 1
ATOM 1350 N N . ALA A 1 183 ? 4.195 10.557 -19.837 1.00 84.38 183 ALA A N 1
ATOM 1351 C CA . ALA A 1 183 ? 3.975 9.267 -20.490 1.00 84.38 183 ALA A CA 1
ATOM 1352 C C . ALA A 1 183 ? 5.231 8.379 -20.415 1.00 84.38 183 ALA A C 1
ATOM 1354 O O . ALA A 1 183 ? 5.136 7.223 -20.032 1.00 84.38 183 ALA A O 1
ATOM 1355 N N . GLY A 1 184 ? 6.420 8.941 -20.664 1.00 82.94 184 GLY A N 1
ATOM 1356 C CA . GLY A 1 184 ? 7.679 8.200 -20.538 1.00 82.94 184 GLY A CA 1
ATOM 1357 C C . GLY A 1 184 ? 7.950 7.683 -19.120 1.00 82.94 184 GLY A C 1
ATOM 1358 O O . GLY A 1 184 ? 8.373 6.542 -18.968 1.00 82.94 184 GLY A O 1
ATOM 1359 N N . GLU A 1 185 ? 7.671 8.481 -18.081 1.00 81.69 185 GLU A N 1
ATOM 1360 C CA . GLU A 1 185 ? 7.800 8.049 -16.679 1.00 81.69 185 GLU A CA 1
ATOM 1361 C C . GLU A 1 185 ? 6.839 6.891 -16.362 1.00 81.69 185 GLU A C 1
ATOM 1363 O O . GLU A 1 185 ? 7.278 5.888 -15.804 1.00 81.69 185 GLU A O 1
ATOM 1368 N N . GLN A 1 186 ? 5.567 6.995 -16.770 1.00 86.75 186 GLN A N 1
ATOM 1369 C CA . GLN A 1 186 ? 4.558 5.941 -16.576 1.00 86.75 186 GLN A CA 1
ATOM 1370 C C . GLN A 1 186 ? 4.988 4.639 -17.256 1.00 86.75 186 GLN A C 1
ATOM 1372 O O . GLN A 1 186 ? 5.071 3.599 -16.610 1.00 86.75 186 GLN A O 1
ATOM 1377 N N . MET A 1 187 ? 5.380 4.716 -18.530 1.00 87.50 187 MET A N 1
ATOM 1378 C CA . MET A 1 187 ? 5.781 3.547 -19.313 1.00 87.50 187 MET A CA 1
ATOM 1379 C C . MET A 1 187 ? 6.996 2.830 -18.714 1.00 87.50 187 MET A C 1
ATOM 1381 O O . MET A 1 187 ? 7.033 1.601 -18.669 1.00 87.50 187 MET A O 1
ATOM 1385 N N . VAL A 1 188 ? 7.991 3.587 -18.232 1.00 85.44 188 VAL A N 1
ATOM 1386 C CA . VAL A 1 188 ? 9.173 3.021 -17.561 1.00 85.44 188 VAL A CA 1
ATOM 1387 C C . VAL A 1 188 ? 8.796 2.361 -16.242 1.00 85.44 188 VAL A C 1
ATOM 1389 O O . VAL A 1 188 ? 9.247 1.247 -15.983 1.00 85.44 188 VAL A O 1
ATOM 1392 N N . LEU A 1 189 ? 7.985 3.028 -15.416 1.00 85.69 189 LEU A N 1
ATOM 1393 C CA . LEU A 1 189 ? 7.575 2.512 -14.111 1.00 85.69 189 LEU A CA 1
ATOM 1394 C C . LEU A 1 189 ? 6.730 1.243 -14.242 1.00 85.69 189 LEU A C 1
ATOM 1396 O O . LEU A 1 189 ? 7.018 0.259 -13.568 1.00 85.69 189 LEU A O 1
ATOM 1400 N N . GLU A 1 190 ? 5.744 1.236 -15.138 1.00 89.56 190 GLU A N 1
ATOM 1401 C CA . GLU A 1 190 ? 4.880 0.078 -15.391 1.00 89.56 190 GLU A CA 1
ATOM 1402 C C . GLU A 1 190 ? 5.687 -1.112 -15.919 1.00 89.56 190 GLU A C 1
ATOM 1404 O O . GLU A 1 190 ? 5.574 -2.226 -15.403 1.00 89.56 190 GLU A O 1
ATOM 1409 N N . ARG A 1 191 ? 6.571 -0.873 -16.898 1.00 90.38 191 ARG A N 1
ATOM 1410 C CA . ARG A 1 191 ? 7.456 -1.907 -17.448 1.00 90.38 191 ARG A CA 1
ATOM 1411 C C . ARG A 1 191 ? 8.395 -2.484 -16.389 1.00 90.38 191 ARG A C 1
ATOM 1413 O O . ARG A 1 191 ? 8.565 -3.699 -16.309 1.00 90.38 191 ARG A O 1
ATOM 1420 N N . HIS A 1 192 ? 9.034 -1.622 -15.602 1.00 88.12 192 HIS A N 1
ATOM 1421 C CA . HIS A 1 192 ? 9.972 -2.037 -14.559 1.00 88.12 192 HIS A CA 1
ATOM 1422 C C . HIS A 1 192 ? 9.265 -2.787 -13.430 1.00 88.12 192 HIS A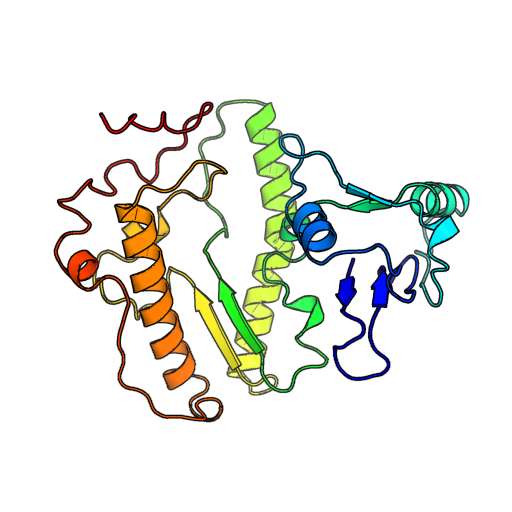 C 1
ATOM 1424 O O . HIS A 1 192 ? 9.730 -3.851 -13.026 1.00 88.12 192 HIS A O 1
ATOM 1430 N N . GLY A 1 193 ? 8.122 -2.270 -12.974 1.00 89.12 193 GLY A N 1
ATOM 1431 C CA . GLY A 1 193 ? 7.282 -2.900 -11.959 1.00 89.12 193 GLY A CA 1
ATOM 1432 C C . GLY A 1 193 ? 6.829 -4.296 -12.377 1.00 89.12 193 GLY A C 1
ATOM 1433 O O . GLY A 1 193 ? 6.967 -5.228 -11.590 1.00 89.12 193 GLY A O 1
ATOM 1434 N N . TYR A 1 194 ? 6.399 -4.463 -13.633 1.00 91.94 194 TYR A N 1
ATOM 1435 C CA . TYR A 1 194 ? 6.057 -5.771 -14.196 1.00 91.94 194 TYR A CA 1
ATOM 1436 C C . TYR A 1 194 ? 7.223 -6.762 -14.087 1.00 91.94 194 TYR A C 1
ATOM 1438 O O . TYR A 1 194 ? 7.064 -7.852 -13.547 1.00 91.94 194 TYR A O 1
ATOM 1446 N N . LEU A 1 195 ? 8.409 -6.380 -14.570 1.00 91.12 195 LEU A N 1
ATOM 1447 C CA . LEU A 1 195 ? 9.569 -7.278 -14.634 1.00 91.12 195 LEU A CA 1
ATOM 1448 C C . LEU A 1 195 ? 10.078 -7.671 -13.248 1.00 91.12 195 LEU A C 1
ATOM 1450 O O . LEU A 1 195 ? 10.429 -8.825 -13.008 1.00 91.12 195 LEU A O 1
ATOM 1454 N N . VAL A 1 196 ? 10.092 -6.713 -12.325 1.00 90.62 196 VAL A N 1
ATOM 1455 C CA . VAL A 1 196 ? 10.481 -6.962 -10.941 1.00 90.62 196 VAL A CA 1
ATOM 1456 C C . VAL A 1 196 ? 9.468 -7.858 -10.229 1.00 90.62 196 VAL A C 1
ATOM 1458 O O . VAL A 1 196 ? 9.890 -8.750 -9.491 1.00 90.62 196 VAL A O 1
ATOM 1461 N N . ALA A 1 197 ? 8.168 -7.645 -10.442 1.00 92.31 197 ALA A N 1
ATOM 1462 C CA . ALA A 1 197 ? 7.120 -8.472 -9.855 1.00 92.31 197 ALA A CA 1
ATOM 1463 C C . ALA A 1 197 ? 7.199 -9.911 -10.384 1.00 92.31 197 ALA A C 1
ATOM 1465 O O . ALA A 1 197 ? 7.296 -10.838 -9.582 1.00 92.31 197 ALA A O 1
ATOM 1466 N N . ASP A 1 198 ? 7.259 -10.088 -11.708 1.00 92.75 198 ASP A N 1
ATOM 1467 C CA . ASP A 1 198 ? 7.353 -11.397 -12.371 1.00 92.75 198 ASP A CA 1
ATOM 1468 C C . ASP A 1 198 ? 8.554 -12.199 -11.850 1.00 92.75 198 ASP A C 1
ATOM 1470 O O . ASP A 1 198 ? 8.404 -13.299 -11.315 1.00 92.75 198 ASP A O 1
ATOM 1474 N N . ALA A 1 199 ? 9.749 -11.606 -11.880 1.00 91.56 199 ALA A N 1
ATOM 1475 C CA . ALA A 1 199 ? 10.954 -12.262 -11.389 1.00 91.56 199 ALA A CA 1
ATOM 1476 C C . ALA A 1 199 ? 10.905 -12.560 -9.880 1.00 91.56 199 ALA A C 1
ATOM 1478 O O . ALA A 1 199 ? 11.385 -13.605 -9.437 1.00 91.56 199 ALA A O 1
ATOM 1479 N N . SER A 1 200 ? 10.332 -11.658 -9.076 1.00 91.19 200 SER A N 1
ATOM 1480 C CA . SER A 1 200 ? 10.229 -11.840 -7.623 1.00 91.19 200 SER A CA 1
ATOM 1481 C C . SER A 1 200 ? 9.271 -12.962 -7.250 1.00 91.19 200 SER A C 1
ATOM 1483 O O . SER A 1 200 ? 9.623 -13.777 -6.397 1.00 91.19 200 SER A O 1
ATOM 1485 N N . VAL A 1 201 ? 8.102 -13.026 -7.893 1.00 92.31 201 VAL A N 1
ATOM 1486 C CA . VAL A 1 201 ? 7.112 -14.086 -7.677 1.00 92.31 201 VAL A CA 1
ATOM 1487 C C . VAL A 1 201 ? 7.680 -15.428 -8.122 1.00 92.31 201 VAL A C 1
ATOM 1489 O O . VAL A 1 201 ? 7.694 -16.365 -7.333 1.00 92.31 201 VAL A O 1
ATOM 1492 N N . ARG A 1 202 ? 8.253 -15.517 -9.326 1.00 92.19 202 ARG A N 1
ATOM 1493 C CA . ARG A 1 202 ? 8.835 -16.768 -9.844 1.00 92.19 202 ARG A CA 1
ATOM 1494 C C . ARG A 1 202 ? 9.977 -17.301 -8.989 1.00 92.19 202 ARG A C 1
ATOM 1496 O O . ARG A 1 202 ? 10.127 -18.508 -8.839 1.00 92.19 202 ARG A O 1
ATOM 1503 N N . ARG A 1 203 ? 10.784 -16.406 -8.416 1.00 90.38 203 ARG A N 1
ATOM 1504 C CA . ARG A 1 203 ? 11.924 -16.785 -7.577 1.00 90.38 203 ARG A CA 1
ATOM 1505 C C . ARG A 1 203 ? 11.521 -17.214 -6.169 1.00 90.38 203 ARG A C 1
ATOM 1507 O O . ARG A 1 203 ? 12.096 -18.166 -5.656 1.00 90.38 203 ARG A O 1
ATOM 1514 N N . HIS A 1 204 ? 10.615 -16.481 -5.524 1.00 89.88 204 HIS A N 1
ATOM 1515 C CA . HIS A 1 204 ? 10.339 -16.649 -4.089 1.00 89.88 204 HIS A CA 1
ATOM 1516 C C . HIS A 1 204 ? 8.991 -17.310 -3.800 1.00 89.88 204 HIS A C 1
ATOM 1518 O O . HIS A 1 204 ? 8.739 -17.734 -2.678 1.00 89.88 204 HIS A O 1
ATOM 1524 N N . SER A 1 205 ? 8.100 -17.379 -4.783 1.00 91.00 205 SER A N 1
ATOM 1525 C CA . SER A 1 205 ? 6.785 -18.007 -4.662 1.00 91.00 205 SER A CA 1
ATOM 1526 C C . SER A 1 205 ? 6.337 -18.688 -5.960 1.00 91.00 205 SER A C 1
ATOM 1528 O O . SER A 1 205 ? 5.227 -18.442 -6.425 1.00 91.00 205 SER A O 1
ATOM 1530 N N . PRO A 1 206 ? 7.152 -19.563 -6.578 1.00 92.19 206 PRO A N 1
ATOM 1531 C CA . PRO A 1 206 ? 6.748 -20.253 -7.807 1.00 92.19 206 PRO A CA 1
ATOM 1532 C C . PRO A 1 206 ? 5.435 -21.038 -7.646 1.00 92.19 206 PRO A C 1
ATOM 1534 O O . PRO A 1 206 ? 4.666 -21.149 -8.593 1.00 92.19 206 PRO A O 1
ATOM 1537 N N . GLN A 1 207 ? 5.129 -21.516 -6.437 1.00 90.75 207 GLN A N 1
ATOM 1538 C CA . GLN A 1 207 ? 3.905 -22.253 -6.123 1.00 90.75 207 GLN A CA 1
ATOM 1539 C C . GLN A 1 207 ? 2.611 -21.440 -6.276 1.00 90.75 207 GLN A C 1
ATOM 1541 O O . GLN A 1 207 ? 1.540 -22.033 -6.360 1.00 90.75 207 GLN A O 1
ATOM 1546 N N . VAL A 1 208 ? 2.681 -20.101 -6.296 1.00 90.06 208 VAL A N 1
ATOM 1547 C CA . VAL A 1 208 ? 1.486 -19.247 -6.449 1.00 90.06 208 VAL A CA 1
ATOM 1548 C C . VAL A 1 208 ? 1.152 -18.989 -7.922 1.00 90.06 208 VAL A C 1
ATOM 1550 O O . VAL A 1 208 ? 0.106 -18.423 -8.236 1.00 90.06 208 VAL A O 1
ATOM 1553 N N . VAL A 1 209 ? 2.034 -19.399 -8.840 1.00 91.75 209 VAL A N 1
ATOM 1554 C CA . VAL A 1 209 ? 1.827 -19.282 -10.284 1.00 91.75 209 VAL A CA 1
ATOM 1555 C C . VAL A 1 209 ? 0.887 -20.398 -10.736 1.00 91.75 209 VAL A C 1
ATOM 1557 O O . VAL A 1 209 ? 1.304 -21.520 -11.001 1.00 91.75 209 VAL A O 1
ATOM 1560 N N . ALA A 1 210 ? -0.406 -20.082 -10.821 1.00 90.69 210 ALA A N 1
ATOM 1561 C CA . ALA A 1 210 ? -1.424 -21.034 -11.271 1.00 90.69 210 ALA A CA 1
ATOM 1562 C C . ALA A 1 210 ? -1.353 -21.319 -12.783 1.00 90.69 210 ALA A C 1
ATOM 1564 O O . ALA A 1 210 ? -1.656 -22.426 -13.223 1.00 90.69 210 ALA A O 1
ATOM 1565 N N . LEU A 1 211 ? -0.963 -20.315 -13.576 1.00 92.38 211 LEU A N 1
ATOM 1566 C CA . LEU A 1 211 ? -0.804 -20.416 -15.023 1.00 92.38 211 LEU A CA 1
ATOM 1567 C C . LEU A 1 211 ? 0.554 -19.850 -15.425 1.00 92.38 211 LEU A C 1
ATOM 1569 O O . LEU A 1 211 ? 0.829 -18.665 -15.235 1.00 92.38 211 LEU A O 1
ATOM 1573 N N . GLU A 1 212 ? 1.378 -20.703 -16.019 1.00 92.12 212 GLU A N 1
ATOM 1574 C CA . GLU A 1 212 ? 2.675 -20.311 -16.547 1.00 92.12 212 GLU A CA 1
ATOM 1575 C C . GLU A 1 212 ? 2.481 -19.509 -17.843 1.00 92.12 212 GLU A C 1
ATOM 1577 O O . GLU A 1 212 ? 2.083 -20.050 -18.876 1.00 92.12 212 GLU A O 1
ATOM 1582 N N . ALA A 1 213 ? 2.730 -18.201 -17.774 1.00 89.94 213 ALA A N 1
ATOM 1583 C CA . ALA A 1 213 ? 2.622 -17.283 -18.903 1.00 89.94 213 ALA A CA 1
ATOM 1584 C C . ALA A 1 213 ? 4.004 -16.727 -19.289 1.00 89.94 213 ALA A C 1
ATOM 1586 O O . ALA A 1 213 ? 4.795 -16.408 -18.399 1.00 89.94 213 ALA A O 1
ATOM 1587 N N . PRO A 1 214 ? 4.311 -16.553 -20.587 1.00 92.06 214 PRO A N 1
ATOM 1588 C CA . PRO A 1 214 ? 5.549 -15.905 -21.005 1.00 92.06 214 PRO A CA 1
ATOM 1589 C C . PRO A 1 214 ? 5.663 -14.484 -20.439 1.00 92.06 214 PRO A C 1
ATOM 1591 O O . PRO A 1 214 ? 4.686 -13.734 -20.432 1.00 92.06 214 PRO A O 1
ATOM 1594 N N . THR A 1 215 ? 6.868 -14.088 -20.027 1.00 90.50 215 THR A N 1
ATOM 1595 C CA . THR A 1 215 ? 7.157 -12.719 -19.582 1.00 90.50 215 THR A CA 1
ATOM 1596 C C . THR A 1 215 ? 6.915 -11.734 -20.736 1.00 90.50 215 THR A C 1
ATOM 1598 O O . THR A 1 215 ? 7.675 -11.685 -21.704 1.00 90.50 215 THR A O 1
ATOM 1601 N N . ALA A 1 216 ? 5.857 -10.930 -20.625 1.00 91.62 216 ALA A N 1
ATOM 1602 C CA . ALA A 1 216 ? 5.386 -9.994 -21.645 1.00 91.62 216 ALA A CA 1
ATOM 1603 C C . ALA A 1 216 ? 5.225 -8.581 -21.048 1.00 91.62 216 ALA A C 1
ATOM 1605 O O . ALA A 1 216 ? 4.108 -8.127 -20.789 1.00 91.62 216 ALA A O 1
ATOM 1606 N N . PRO A 1 217 ? 6.338 -7.876 -20.781 1.00 90.31 217 PRO A N 1
ATOM 1607 C CA . PRO A 1 217 ? 6.297 -6.579 -20.122 1.00 90.31 217 PRO A CA 1
ATOM 1608 C C . PRO A 1 217 ? 5.635 -5.511 -21.006 1.00 90.31 217 PRO A C 1
ATOM 1610 O O . PRO A 1 217 ? 5.952 -5.441 -22.202 1.00 90.31 217 PRO A O 1
ATOM 1613 N N . PRO A 1 218 ? 4.798 -4.625 -20.432 1.00 91.88 218 PRO A N 1
ATOM 1614 C CA . PRO A 1 218 ? 4.148 -3.555 -21.181 1.00 91.88 218 PRO A CA 1
ATOM 1615 C C . PRO A 1 218 ? 5.174 -2.559 -21.738 1.00 91.88 218 PRO A C 1
ATOM 1617 O O . PRO A 1 218 ? 6.338 -2.521 -21.314 1.00 91.88 218 PRO A O 1
ATOM 1620 N N . HIS A 1 219 ? 4.733 -1.750 -22.704 1.00 90.00 219 HIS A N 1
ATOM 1621 C CA . HIS A 1 219 ? 5.530 -0.696 -23.344 1.00 90.00 219 HIS A CA 1
ATOM 1622 C C . HIS A 1 219 ? 6.881 -1.212 -23.869 1.00 90.00 219 HIS A C 1
ATOM 1624 O O . HIS A 1 219 ? 7.934 -0.822 -23.349 1.00 90.00 219 HIS A O 1
ATOM 1630 N N . PRO A 1 220 ? 6.909 -2.136 -24.850 1.00 86.31 220 PRO A N 1
ATOM 1631 C CA . PRO A 1 220 ? 8.158 -2.625 -25.448 1.00 86.31 220 PRO A CA 1
ATOM 1632 C C . PRO A 1 220 ? 9.074 -1.492 -25.934 1.00 86.31 220 PRO A C 1
ATOM 1634 O O . PRO A 1 220 ? 10.292 -1.565 -25.783 1.00 86.31 220 PRO A O 1
ATOM 1637 N N . GLU A 1 221 ? 8.501 -0.393 -26.414 1.00 81.19 221 GLU A N 1
ATOM 1638 C CA . GLU A 1 221 ? 9.198 0.830 -26.794 1.00 81.19 221 GLU A CA 1
ATOM 1639 C C . GLU A 1 221 ? 9.956 1.480 -25.626 1.00 81.19 221 GLU A C 1
ATOM 1641 O O . GLU A 1 221 ? 11.002 2.091 -25.835 1.00 81.19 221 GLU A O 1
ATOM 1646 N N . ALA A 1 222 ? 9.519 1.297 -24.376 1.00 77.00 222 ALA A N 1
ATOM 1647 C CA . ALA A 1 222 ? 10.216 1.814 -23.201 1.00 77.00 222 ALA A CA 1
ATOM 1648 C C . ALA A 1 222 ? 11.492 1.026 -22.852 1.00 77.00 222 ALA A C 1
ATOM 1650 O O . ALA A 1 222 ? 12.312 1.504 -22.061 1.00 77.00 222 ALA A O 1
ATOM 1651 N N . ALA A 1 223 ? 11.705 -0.150 -23.456 1.00 70.44 223 ALA A N 1
ATOM 1652 C CA . ALA A 1 223 ? 12.966 -0.885 -23.349 1.00 70.44 223 ALA A CA 1
ATOM 1653 C C . ALA A 1 223 ? 14.127 -0.144 -24.033 1.00 70.44 223 ALA A C 1
ATOM 1655 O O . ALA A 1 223 ? 15.260 -0.210 -23.565 1.00 70.44 223 ALA A O 1
ATOM 1656 N N . VAL A 1 224 ? 13.832 0.577 -25.123 1.00 57.56 224 VAL A N 1
ATOM 1657 C CA . VAL A 1 224 ? 14.834 1.181 -26.019 1.00 57.56 224 VAL A CA 1
ATOM 1658 C C . VAL A 1 224 ? 14.727 2.714 -26.056 1.00 57.56 224 VAL A C 1
ATOM 1660 O O . VAL A 1 224 ? 15.745 3.400 -26.111 1.00 57.56 224 VAL A O 1
ATOM 1663 N N . ALA A 1 225 ? 13.510 3.268 -25.987 1.00 50.75 225 ALA A N 1
ATOM 1664 C CA . ALA A 1 225 ? 13.199 4.650 -26.369 1.00 50.75 225 ALA A CA 1
ATOM 1665 C C . ALA A 1 225 ? 12.650 5.553 -25.246 1.00 50.75 225 ALA A C 1
ATOM 1667 O O . ALA A 1 225 ? 12.496 6.758 -25.448 1.00 50.75 225 ALA A O 1
ATOM 1668 N N . ALA A 1 226 ? 12.396 5.044 -24.035 1.00 50.94 226 ALA A N 1
ATOM 1669 C CA . ALA A 1 226 ? 11.854 5.885 -22.955 1.00 50.94 226 ALA A CA 1
ATOM 1670 C C . ALA A 1 226 ? 12.781 7.046 -22.539 1.00 50.94 226 ALA A C 1
ATOM 1672 O O . ALA A 1 226 ? 12.335 8.047 -21.983 1.00 50.94 226 ALA A O 1
ATOM 1673 N N . TRP A 1 227 ? 14.073 6.939 -22.847 1.00 51.75 227 TRP A N 1
ATOM 1674 C CA . TRP A 1 227 ? 15.061 7.974 -22.546 1.00 51.75 227 TRP A CA 1
ATOM 1675 C C . TRP A 1 227 ? 15.237 8.997 -23.674 1.00 51.75 227 TRP A C 1
ATOM 1677 O O . TRP A 1 227 ? 15.762 10.080 -23.420 1.00 51.75 227 TRP A O 1
ATOM 1687 N N . SER A 1 228 ? 14.768 8.689 -24.888 1.00 48.88 228 SER A N 1
ATOM 1688 C CA . SER A 1 228 ? 14.799 9.576 -26.058 1.00 48.88 228 SER A CA 1
ATOM 1689 C C . SER A 1 228 ? 13.457 10.277 -26.318 1.00 48.88 228 SER A C 1
ATOM 1691 O O . SER A 1 228 ? 13.456 11.392 -26.829 1.00 48.88 228 SER A O 1
ATOM 1693 N N . LEU A 1 229 ? 12.322 9.711 -25.884 1.00 44.53 229 LEU A N 1
ATOM 1694 C CA . LEU A 1 229 ? 10.967 10.272 -26.077 1.00 44.53 229 LEU A CA 1
ATOM 1695 C C . LEU A 1 229 ? 10.537 11.331 -25.036 1.00 44.53 229 LEU A C 1
ATOM 1697 O O . LEU A 1 229 ? 9.367 11.705 -24.956 1.00 44.53 229 LEU A O 1
ATOM 1701 N N . GLY A 1 230 ? 11.478 11.842 -24.244 1.00 49.50 230 GLY A N 1
ATOM 1702 C CA . GLY A 1 230 ? 11.211 12.772 -23.143 1.00 49.50 230 GLY A CA 1
ATOM 1703 C C . GLY A 1 230 ? 11.926 12.333 -21.876 1.00 49.50 230 GLY A C 1
ATOM 1704 O O . GLY A 1 230 ? 11.276 12.049 -20.875 1.00 49.50 230 GLY A O 1
ATOM 1705 N N . SER A 1 231 ? 13.255 12.240 -21.984 1.00 45.44 231 SER A N 1
ATOM 1706 C CA . SER A 1 231 ? 14.190 11.731 -20.980 1.00 45.44 231 SER A CA 1
ATOM 1707 C C . SER A 1 231 ? 13.737 11.945 -19.526 1.00 45.44 231 SER A C 1
ATOM 1709 O O . SER A 1 231 ? 13.406 13.076 -19.160 1.00 45.44 231 SER A O 1
ATOM 1711 N N . PRO A 1 232 ? 13.858 10.927 -18.654 1.00 51.94 232 PRO A N 1
ATOM 1712 C CA . PRO A 1 232 ? 13.789 11.085 -17.202 1.00 51.94 232 PRO A CA 1
ATOM 1713 C C . PRO A 1 232 ? 14.832 12.052 -16.606 1.00 51.94 232 PRO A C 1
ATOM 1715 O O . PRO A 1 232 ? 14.921 12.218 -15.385 1.00 51.94 232 PRO A O 1
ATOM 1718 N N . ALA A 1 233 ? 15.646 12.712 -17.438 1.00 50.12 233 ALA A N 1
ATOM 1719 C CA . ALA A 1 233 ? 16.443 13.866 -17.058 1.00 50.12 233 ALA A CA 1
ATOM 1720 C C . ALA A 1 233 ? 15.561 14.926 -16.367 1.00 50.12 233 ALA A C 1
ATOM 1722 O O . ALA A 1 233 ? 14.798 15.663 -16.987 1.00 50.12 233 ALA A O 1
ATOM 1723 N N . GLY A 1 234 ? 15.674 15.005 -15.038 1.00 54.59 234 GLY A N 1
ATOM 1724 C CA . GLY A 1 234 ? 14.866 15.900 -14.207 1.00 54.59 234 GLY A CA 1
ATOM 1725 C C . GLY A 1 234 ? 13.638 15.257 -13.551 1.00 54.59 234 GLY A C 1
ATOM 1726 O O . GLY A 1 234 ? 12.949 15.944 -12.798 1.00 54.59 234 GLY A O 1
ATOM 1727 N N . SER A 1 235 ? 13.398 13.955 -13.731 1.00 61.41 235 SER A N 1
ATOM 1728 C CA . SER A 1 235 ? 12.390 13.184 -12.982 1.00 61.41 235 SER A CA 1
ATOM 1729 C C . SER A 1 235 ? 12.693 13.094 -11.488 1.00 61.41 235 SER A C 1
ATOM 1731 O O . SER A 1 235 ? 11.805 12.849 -10.690 1.00 61.41 235 SER A O 1
ATOM 1733 N N . ALA A 1 236 ? 13.914 13.381 -11.049 1.00 58.84 236 ALA A N 1
ATOM 1734 C CA . ALA A 1 236 ? 14.189 13.527 -9.620 1.00 58.84 236 ALA A CA 1
ATOM 1735 C C . ALA A 1 236 ? 13.735 14.883 -9.040 1.00 58.84 236 ALA A C 1
ATOM 1737 O O . ALA A 1 236 ? 13.620 15.023 -7.820 1.00 58.84 236 ALA A O 1
ATOM 1738 N N . ARG A 1 237 ? 13.514 15.908 -9.882 1.00 60.38 237 ARG A N 1
ATOM 1739 C CA . ARG A 1 237 ? 13.156 17.259 -9.413 1.00 60.38 237 ARG A CA 1
ATOM 1740 C C . ARG A 1 237 ? 11.703 17.280 -8.969 1.00 60.38 237 ARG A C 1
ATOM 1742 O O . ARG A 1 237 ? 10.881 16.661 -9.621 1.00 60.38 237 ARG A O 1
ATOM 1749 N N . VAL A 1 238 ? 11.386 18.044 -7.935 1.00 55.84 238 VAL A N 1
ATOM 1750 C CA . VAL A 1 238 ? 10.017 18.336 -7.483 1.00 55.84 238 VAL A CA 1
ATOM 1751 C C . VAL A 1 238 ? 9.761 19.816 -7.724 1.00 55.84 238 VAL A C 1
ATOM 1753 O O . VAL A 1 238 ? 10.652 20.632 -7.476 1.00 55.84 238 VAL A O 1
ATOM 1756 N N . THR A 1 239 ? 8.584 20.182 -8.225 1.00 59.09 239 THR A N 1
ATOM 1757 C CA . THR A 1 239 ? 8.207 21.590 -8.420 1.00 59.09 239 THR A CA 1
ATOM 1758 C C . THR A 1 239 ? 7.005 21.930 -7.553 1.00 59.09 239 THR A C 1
ATOM 1760 O O . THR A 1 239 ? 5.999 21.235 -7.567 1.00 59.09 239 THR A O 1
ATOM 1763 N N . ALA A 1 240 ? 7.066 23.052 -6.830 1.00 55.66 240 ALA A N 1
ATOM 1764 C CA . ALA A 1 240 ? 5.997 23.461 -5.910 1.00 55.66 240 ALA A CA 1
ATOM 1765 C C . ALA A 1 240 ? 4.630 23.710 -6.586 1.00 55.66 240 ALA A C 1
ATOM 1767 O O . ALA A 1 240 ? 3.615 23.784 -5.907 1.00 55.66 240 ALA A O 1
ATOM 1768 N N . ARG A 1 241 ? 4.598 23.873 -7.916 1.00 58.53 241 ARG A N 1
ATOM 1769 C CA . ARG A 1 241 ? 3.382 24.119 -8.712 1.00 58.53 241 ARG A CA 1
ATOM 1770 C C . ARG A 1 241 ? 3.021 22.958 -9.654 1.00 58.53 241 ARG A C 1
ATOM 1772 O O . ARG A 1 241 ? 2.186 23.150 -10.532 1.00 58.53 241 ARG A O 1
ATOM 1779 N N . GLY A 1 242 ? 3.682 21.804 -9.521 1.00 58.97 242 GLY A N 1
ATOM 1780 C CA . GLY A 1 242 ? 3.599 20.709 -10.494 1.00 58.97 242 GLY A CA 1
ATOM 1781 C C . GLY A 1 242 ? 4.162 21.088 -11.871 1.00 58.97 242 GLY A C 1
ATOM 1782 O O . GLY A 1 242 ? 4.624 22.218 -12.095 1.00 58.97 242 GLY A O 1
ATOM 1783 N N . ARG A 1 243 ? 4.191 20.145 -12.812 1.00 64.12 243 ARG A N 1
ATOM 1784 C CA . ARG A 1 243 ? 4.543 20.402 -14.217 1.00 64.12 243 ARG A CA 1
ATOM 1785 C C . ARG A 1 243 ? 3.321 20.963 -14.950 1.00 64.12 243 ARG A C 1
ATOM 1787 O O . ARG A 1 243 ? 2.228 20.406 -14.900 1.00 64.12 243 ARG A O 1
ATOM 1794 N N . ARG A 1 244 ? 3.494 22.056 -15.706 1.00 56.94 244 ARG A N 1
ATOM 1795 C CA . ARG A 1 244 ? 2.438 22.534 -16.616 1.00 56.94 244 ARG A CA 1
ATOM 1796 C C . ARG A 1 244 ? 2.208 21.475 -17.696 1.00 56.94 244 ARG A C 1
ATOM 1798 O O . ARG A 1 244 ? 3.131 21.181 -18.456 1.00 56.94 244 ARG A O 1
ATOM 1805 N N . ARG A 1 245 ? 0.984 20.938 -17.801 1.00 52.34 245 ARG A N 1
ATOM 1806 C CA . ARG A 1 245 ? 0.577 20.122 -18.958 1.00 52.34 245 ARG A CA 1
ATOM 1807 C C . ARG A 1 245 ? 0.852 20.937 -20.223 1.00 52.34 245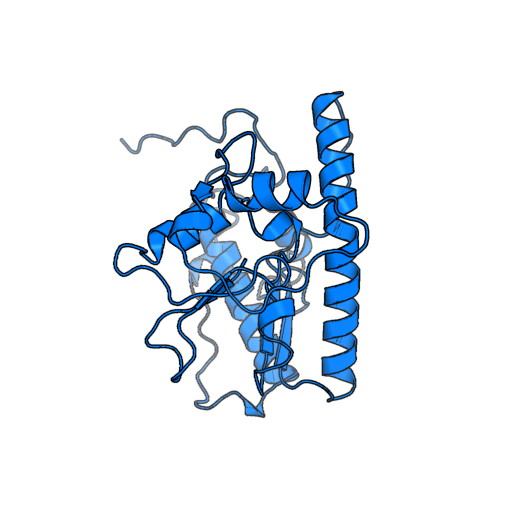 ARG A C 1
ATOM 1809 O O . ARG A 1 245 ? 0.259 22.000 -20.409 1.00 52.34 245 ARG A O 1
ATOM 1816 N N . ARG A 1 246 ? 1.750 20.458 -21.093 1.00 50.81 246 ARG A N 1
ATOM 1817 C CA . ARG A 1 246 ? 1.842 20.984 -22.460 1.00 50.81 246 ARG A CA 1
ATOM 1818 C C . ARG A 1 246 ? 0.483 20.718 -23.105 1.00 50.81 246 ARG A C 1
ATOM 1820 O O . ARG A 1 246 ? 0.122 19.557 -23.287 1.00 50.81 246 ARG A O 1
ATOM 1827 N N . ARG A 1 247 ? -0.297 21.772 -23.369 1.00 38.19 247 ARG A N 1
ATOM 1828 C CA . ARG A 1 247 ? -1.512 21.661 -24.184 1.00 38.19 247 ARG A CA 1
ATOM 1829 C C . ARG A 1 247 ? -1.077 21.054 -25.518 1.00 38.19 247 ARG A C 1
ATOM 1831 O O . ARG A 1 247 ? -0.209 21.624 -26.175 1.00 38.19 247 ARG A O 1
ATOM 1838 N N . ARG A 1 248 ? -1.600 19.873 -25.855 1.00 42.59 248 ARG A N 1
ATOM 1839 C CA . ARG A 1 248 ? -1.493 19.351 -27.219 1.00 42.59 248 ARG A CA 1
ATOM 1840 C C . ARG A 1 248 ? -2.303 20.312 -28.093 1.00 42.59 248 ARG A C 1
ATOM 1842 O O . ARG A 1 248 ? -3.469 20.546 -27.778 1.00 42.59 248 ARG A O 1
ATOM 1849 N N . GLY A 1 249 ? -1.626 20.959 -29.039 1.00 36.28 249 GLY A N 1
ATOM 1850 C CA . GLY A 1 249 ? -2.267 21.671 -30.144 1.00 36.28 249 GLY A CA 1
ATOM 1851 C C . GLY A 1 249 ? -2.740 20.691 -31.200 1.00 36.28 249 GLY A C 1
ATOM 1852 O O . GLY A 1 249 ? -2.256 19.534 -31.164 1.00 36.28 249 GLY A O 1
#

Foldseek 3Di:
DDQDCPPPPPPDGWDDDQAQAIAHDDPPDDPVLVVLLQAQAPPVHFFDKDQQVVRPGDNHDHDPPDDPVNVNVCNRIPTGHHCLLAEVFCCVVAQPPDQEDETEAAADQDDDDDQDDPVSVVVVVSNVVSNVNHVVVVVVVVVCLVVVVHHYFYFYLQAPFFLDPPCSVLLNLQDPPPADDDPLNVLRSQQRSLRRSVVRCCVRPVVVCPDDDPSDGPDPVSSPPSCPVPHSVCSNPDDPVHDPPPPDD

pLDDT: mean 77.31, std 15.73, range [36.28, 94.38]

Sequence (249 aa):
WLFADAASVGPRGRIGDDRLGHAAPPPSLRIVDAVAASCAYPPFLAPMELDGRVLGLVGGTADPDEPDEVREAILRRIQLVDGGVYDNLGVERVWSDHATVLVSDGGAVFRGRAVATVVSRLWHVLSVAGSGGQTTRLRWLRAALSAGDLQGAAWSLGSPAGGHPGRVAEINRIRTDLDAFTAGEQMVLERHGYLVADASVRRHSPQVVALEAPTAPPHPEAAVAAWSLGSPAGSARVTARGRRRRRRG

Secondary structure (DSSP, 8-state):
-EEE-TTSSTT--EEEETTTEEEPPPTT--HHHHHHHHT--TTTSPPEEE-GGGTT-EE----TTS-HHHHHHHHHSEEE--GGGT-TT-GGGTTTT-SEEEEEE-S-S-------SHHHHHHHHHHHHHHHHHHHHHHHHHHHHHHTSSEEEEEETTSTT-SSTTTHHHHTTS--SSSPPPHHHHHHHHHHHHHHHHHHHHHH-GGG-SS------S-GGGGTSTTTTT-STTTT---TT-PPP----

Radius of gyration: 20.97 Å; chains: 1; bounding box: 48×48×59 Å